Protein AF-A0A7J6VZM0-F1 (afdb_monomer)

Structure (mmCIF, N/CA/C/O backbone):
data_AF-A0A7J6VZM0-F1
#
_entry.id   AF-A0A7J6VZM0-F1
#
loop_
_atom_site.group_PDB
_atom_site.id
_atom_site.type_symbol
_atom_site.label_atom_id
_atom_site.label_alt_id
_atom_site.label_comp_id
_atom_site.label_asym_id
_atom_site.label_entity_id
_atom_site.label_seq_id
_atom_site.pdbx_PDB_ins_code
_atom_site.Cartn_x
_atom_site.Cartn_y
_atom_site.Cartn_z
_atom_site.occupancy
_atom_site.B_iso_or_equiv
_atom_site.auth_seq_id
_atom_site.auth_comp_id
_atom_site.auth_asym_id
_atom_site.auth_atom_id
_atom_site.pdbx_PDB_model_num
ATOM 1 N N . MET A 1 1 ? 2.709 -4.142 9.825 1.00 63.50 1 MET A N 1
ATOM 2 C CA . MET A 1 1 ? 2.038 -4.087 11.163 1.00 63.50 1 MET A CA 1
ATOM 3 C C . MET A 1 1 ? 2.945 -3.686 12.324 1.00 63.50 1 MET A C 1
ATOM 5 O O . MET A 1 1 ? 2.503 -2.899 13.154 1.00 63.50 1 MET A O 1
ATOM 9 N N . ILE A 1 2 ? 4.178 -4.195 12.436 1.00 75.00 2 ILE A N 1
ATOM 10 C CA . ILE A 1 2 ? 5.072 -3.840 13.560 1.00 75.00 2 ILE A CA 1
ATOM 11 C C . ILE A 1 2 ? 5.422 -2.344 13.540 1.00 75.00 2 ILE A C 1
ATOM 13 O O . ILE A 1 2 ? 5.353 -1.689 14.572 1.00 75.00 2 ILE A O 1
ATOM 17 N N . THR A 1 3 ? 5.738 -1.797 12.371 1.00 77.19 3 THR A N 1
ATOM 18 C CA . THR A 1 3 ? 6.048 -0.376 12.136 1.00 77.19 3 THR A CA 1
ATOM 19 C C . THR A 1 3 ? 4.838 0.530 12.396 1.00 77.19 3 THR A C 1
ATOM 21 O O . THR A 1 3 ? 4.935 1.531 13.107 1.00 77.19 3 THR A O 1
ATOM 24 N N . SER A 1 4 ? 3.671 0.136 11.889 1.00 77.75 4 SER A N 1
ATOM 25 C CA . SER A 1 4 ? 2.437 0.929 11.972 1.00 77.75 4 SER A CA 1
ATOM 26 C C . SER A 1 4 ? 1.747 0.869 13.351 1.00 77.75 4 SER A C 1
ATOM 28 O O . SER A 1 4 ? 1.274 1.891 13.846 1.00 77.75 4 SER A O 1
ATOM 30 N N . PHE A 1 5 ? 1.716 -0.299 14.007 1.00 77.44 5 PHE A N 1
ATOM 31 C CA . PHE A 1 5 ? 0.950 -0.547 15.246 1.00 77.44 5 PHE A CA 1
ATOM 32 C C . PHE A 1 5 ? 1.813 -0.931 16.458 1.00 77.44 5 PHE A C 1
ATOM 34 O O . PHE A 1 5 ? 1.300 -1.037 17.574 1.00 77.44 5 PHE A O 1
ATOM 41 N N . GLY A 1 6 ? 3.108 -1.194 16.268 1.00 77.19 6 GLY A N 1
ATOM 42 C CA . GLY A 1 6 ? 4.007 -1.602 17.352 1.00 77.19 6 GLY A CA 1
ATOM 43 C C . GLY A 1 6 ? 3.722 -3.001 17.899 1.00 77.19 6 GLY A C 1
ATOM 44 O O . GLY A 1 6 ? 4.110 -3.301 19.028 1.00 77.19 6 GLY A O 1
ATOM 45 N N . ARG A 1 7 ? 3.016 -3.851 17.140 1.00 76.44 7 ARG A N 1
ATOM 46 C CA . ARG A 1 7 ? 2.589 -5.188 17.573 1.00 76.44 7 ARG A CA 1
ATOM 47 C C . ARG A 1 7 ? 3.121 -6.282 16.655 1.00 76.44 7 ARG A C 1
ATOM 49 O O . ARG A 1 7 ? 3.150 -6.136 15.434 1.00 76.44 7 ARG A O 1
ATOM 56 N N . ARG A 1 8 ? 3.501 -7.404 17.271 1.00 77.38 8 ARG A N 1
ATOM 57 C CA . ARG A 1 8 ? 3.822 -8.663 16.600 1.00 77.38 8 ARG A CA 1
ATOM 58 C C . ARG A 1 8 ? 2.693 -9.663 16.855 1.00 77.38 8 ARG A C 1
ATOM 60 O O . ARG A 1 8 ? 2.595 -10.196 17.951 1.00 77.38 8 ARG A O 1
ATOM 67 N N . ASP A 1 9 ? 1.890 -9.928 15.832 1.00 77.06 9 ASP A N 1
ATOM 68 C CA . ASP A 1 9 ? 0.741 -10.847 15.915 1.00 77.06 9 ASP A CA 1
ATOM 69 C C . ASP A 1 9 ? 1.105 -12.322 15.682 1.00 77.06 9 ASP A C 1
ATOM 71 O O . ASP A 1 9 ? 0.253 -13.199 15.748 1.00 77.06 9 ASP A O 1
ATOM 75 N N . GLY A 1 10 ? 2.375 -12.617 15.392 1.00 80.00 10 GLY A N 1
ATOM 76 C CA . GLY A 1 10 ? 2.842 -13.996 15.244 1.00 80.00 10 GLY A CA 1
ATOM 77 C C . GLY A 1 10 ? 2.414 -14.690 13.947 1.00 80.00 10 GLY A C 1
ATOM 78 O O . GLY A 1 10 ? 2.630 -15.887 13.831 1.00 80.00 10 GLY A O 1
ATOM 79 N N . TYR A 1 11 ? 1.893 -13.969 12.946 1.00 81.62 11 TYR A N 1
ATOM 80 C CA . TYR A 1 11 ? 1.530 -14.549 11.637 1.00 81.62 11 TYR A CA 1
ATOM 81 C C . TYR A 1 11 ? 2.703 -15.188 10.875 1.00 81.62 11 TYR A C 1
ATOM 83 O O . TYR A 1 11 ? 2.480 -15.969 9.961 1.00 81.62 11 TYR A O 1
ATOM 91 N N . LEU A 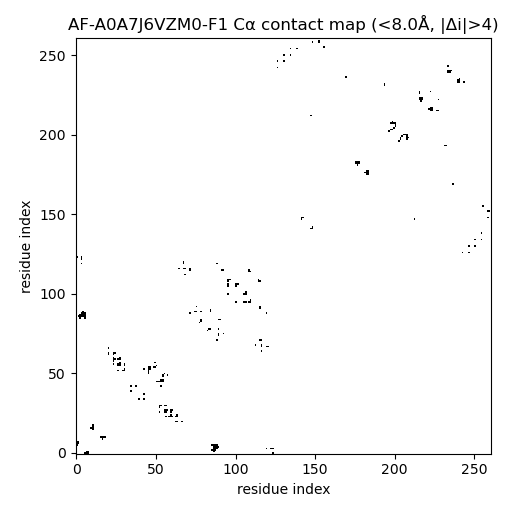1 12 ? 3.942 -14.864 11.253 1.00 80.75 12 LEU A N 1
ATOM 92 C CA . LEU A 1 12 ? 5.167 -15.462 10.713 1.00 80.75 12 LEU A CA 1
ATOM 93 C C . LEU A 1 12 ? 5.693 -16.622 11.581 1.00 80.75 12 LEU A C 1
ATOM 95 O O . LEU A 1 12 ? 6.859 -16.991 11.467 1.00 80.75 12 LEU A O 1
ATOM 99 N N . SER A 1 13 ? 4.886 -17.157 12.504 1.00 82.69 13 SER A N 1
ATOM 100 C CA . SER A 1 13 ? 5.243 -18.373 13.238 1.00 82.69 13 SER A CA 1
ATOM 101 C C . SER A 1 13 ? 5.218 -19.587 12.307 1.00 82.69 13 SER A C 1
ATOM 103 O O . SER A 1 13 ? 4.567 -19.576 11.263 1.00 82.69 13 SER A O 1
ATOM 105 N N . SER A 1 14 ? 5.886 -20.670 12.706 1.00 78.38 14 SER A N 1
ATOM 106 C CA . SER A 1 14 ? 5.899 -21.932 11.951 1.00 78.38 14 SER A CA 1
ATOM 107 C C . SER A 1 14 ? 4.508 -22.537 11.733 1.00 78.38 14 SER A C 1
ATOM 109 O O . SER A 1 14 ? 4.331 -23.348 10.833 1.00 78.38 14 SER A O 1
ATOM 111 N N . GLU A 1 15 ? 3.528 -22.159 12.555 1.00 81.69 15 GLU A N 1
ATOM 112 C CA . GLU A 1 15 ? 2.145 -22.638 12.470 1.00 81.69 15 GLU A CA 1
ATOM 113 C C . GLU A 1 15 ? 1.311 -21.870 11.434 1.00 81.69 15 GLU A C 1
ATOM 115 O O . GLU A 1 15 ? 0.234 -22.338 11.073 1.00 81.69 15 GLU A O 1
ATOM 120 N N . LEU A 1 16 ? 1.802 -20.713 10.956 1.00 81.38 16 LEU A N 1
ATOM 121 C CA . LEU A 1 16 ? 1.141 -19.830 9.984 1.00 81.38 16 LEU A CA 1
ATOM 122 C C . LEU A 1 16 ? -0.366 -19.656 10.270 1.00 81.38 16 LEU A C 1
ATOM 124 O O . LEU A 1 16 ? -1.213 -20.034 9.452 1.00 81.38 16 LEU A O 1
ATOM 128 N N . PRO A 1 17 ? -0.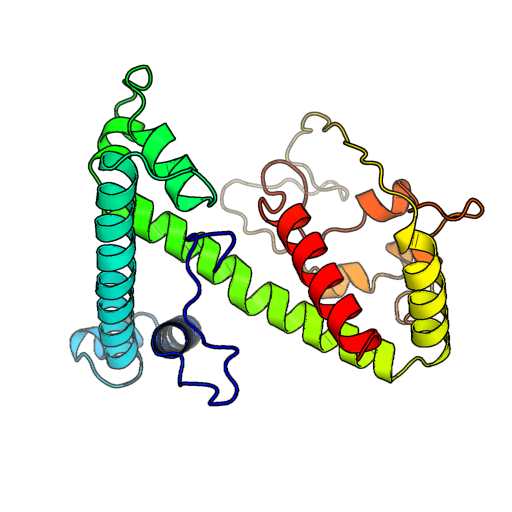728 -19.106 11.447 1.00 83.81 17 PRO A N 1
ATOM 129 C CA . PRO A 1 17 ? -2.117 -19.013 11.869 1.00 83.81 17 PRO A CA 1
ATOM 130 C C . PRO A 1 17 ? -2.943 -18.159 10.903 1.00 83.81 17 PRO A C 1
ATOM 132 O O . PRO A 1 17 ? -2.459 -17.186 10.317 1.00 83.81 17 PRO A O 1
ATOM 135 N N . THR A 1 18 ? -4.225 -18.500 10.760 1.00 79.69 18 THR A N 1
ATOM 136 C CA . THR A 1 18 ? -5.133 -17.772 9.870 1.00 79.69 18 THR A CA 1
ATOM 137 C C . THR A 1 18 ? -5.285 -16.321 10.318 1.00 79.69 18 THR A C 1
ATOM 139 O O . THR A 1 18 ? -5.674 -16.041 11.451 1.00 79.69 18 THR A O 1
ATOM 142 N N . ASN A 1 19 ? -5.021 -15.387 9.406 1.00 86.19 19 ASN A N 1
ATOM 143 C CA . ASN A 1 19 ? -5.173 -13.967 9.678 1.00 86.19 19 ASN A CA 1
ATOM 144 C C . ASN A 1 19 ? -6.627 -13.532 9.456 1.00 86.19 19 ASN A C 1
ATOM 146 O O . ASN A 1 19 ? -7.061 -13.252 8.336 1.00 86.19 19 ASN A O 1
ATOM 150 N N . GLU A 1 20 ? -7.391 -13.490 10.546 1.00 87.62 20 GLU A N 1
ATOM 151 C CA . GLU A 1 20 ? -8.804 -13.122 10.507 1.00 87.62 20 GLU A CA 1
ATOM 152 C C . GLU A 1 20 ? -9.054 -11.677 10.054 1.00 87.62 20 GLU A C 1
ATOM 154 O O . GLU A 1 20 ? -10.096 -11.402 9.455 1.00 87.62 20 GLU A O 1
ATOM 159 N N . LEU A 1 21 ? -8.115 -10.767 10.336 1.00 87.06 21 LEU A N 1
ATOM 160 C CA . LEU A 1 21 ? -8.186 -9.373 9.905 1.00 87.06 21 LEU A CA 1
ATOM 161 C C . LEU A 1 21 ? -8.026 -9.272 8.384 1.00 87.06 21 LEU A C 1
ATOM 163 O O . LEU A 1 21 ? -8.830 -8.611 7.731 1.00 87.06 21 LEU A O 1
ATOM 167 N N . CYS A 1 22 ? -7.038 -9.969 7.814 1.00 86.75 22 CYS A N 1
ATOM 168 C CA . CYS A 1 22 ? -6.843 -10.034 6.365 1.00 86.75 22 CYS A CA 1
ATOM 169 C C . CYS A 1 22 ? -8.062 -10.631 5.665 1.00 86.75 22 CYS A C 1
ATOM 171 O O . CYS A 1 22 ? -8.537 -10.054 4.697 1.00 86.75 22 CYS A O 1
ATOM 173 N N . LYS A 1 23 ? -8.629 -11.719 6.199 1.00 90.19 23 LYS A N 1
ATOM 174 C CA . LYS A 1 23 ? -9.839 -12.317 5.625 1.00 90.19 23 LYS A CA 1
ATOM 175 C C . LYS A 1 23 ? -11.017 -11.336 5.604 1.00 90.19 23 LYS A C 1
ATOM 177 O O . LYS A 1 23 ? -11.682 -11.203 4.586 1.00 90.19 23 LYS A O 1
ATOM 182 N N . ALA A 1 24 ? -11.252 -10.624 6.709 1.00 92.12 24 ALA A N 1
ATOM 183 C CA . ALA A 1 24 ? -12.316 -9.622 6.783 1.00 92.12 24 ALA A CA 1
ATOM 184 C C . ALA A 1 24 ? -12.127 -8.484 5.765 1.00 92.12 24 ALA A C 1
ATOM 186 O O . ALA A 1 24 ? -13.105 -7.955 5.240 1.00 92.12 24 ALA A O 1
ATOM 187 N N . LEU A 1 25 ? -10.878 -8.107 5.492 1.00 90.06 25 LEU A N 1
ATOM 188 C CA . LEU A 1 25 ? -10.539 -7.106 4.485 1.00 90.06 25 LEU A CA 1
ATOM 189 C C . LEU A 1 25 ? -10.738 -7.616 3.064 1.00 90.06 25 LEU A C 1
ATOM 191 O O . LEU A 1 25 ? -11.314 -6.899 2.249 1.00 90.06 25 LEU A O 1
ATOM 195 N N . ASP A 1 26 ? -10.314 -8.845 2.782 1.00 90.56 26 ASP A N 1
ATOM 196 C CA . ASP A 1 26 ? -10.498 -9.463 1.473 1.00 90.56 26 ASP A CA 1
ATOM 197 C C . ASP A 1 26 ? -12.004 -9.582 1.151 1.00 90.56 26 ASP A C 1
ATOM 199 O O . ASP A 1 26 ? -12.423 -9.173 0.068 1.00 90.56 26 ASP A O 1
ATOM 203 N N . ASP A 1 27 ? -12.840 -9.986 2.121 1.00 92.44 27 ASP A N 1
ATOM 204 C CA . ASP A 1 27 ? -14.309 -10.021 1.986 1.00 92.44 27 ASP A CA 1
ATOM 205 C C . ASP A 1 27 ? -14.896 -8.627 1.651 1.00 92.44 27 ASP A C 1
ATOM 207 O O . ASP A 1 27 ? -15.789 -8.481 0.806 1.00 92.44 27 ASP A O 1
ATOM 211 N N . ILE A 1 28 ? -14.385 -7.567 2.295 1.00 91.81 28 ILE A N 1
ATOM 212 C CA . ILE A 1 28 ? -14.793 -6.179 2.026 1.00 91.81 28 ILE A CA 1
ATOM 213 C C . ILE A 1 28 ? -14.376 -5.745 0.623 1.00 91.81 28 ILE A C 1
ATOM 215 O O . ILE A 1 28 ? -15.195 -5.174 -0.103 1.00 91.81 28 ILE A O 1
ATOM 219 N N . HIS A 1 29 ? -13.121 -5.984 0.242 1.00 89.94 29 HIS A N 1
ATOM 220 C CA . HIS A 1 29 ? -12.595 -5.628 -1.072 1.00 89.94 29 HIS A CA 1
ATOM 221 C C . HIS A 1 29 ? -13.368 -6.326 -2.183 1.00 89.94 29 HIS A C 1
ATOM 223 O O . HIS A 1 29 ? -13.782 -5.676 -3.145 1.00 89.94 29 HIS A O 1
ATOM 229 N N . GLU A 1 30 ? -13.641 -7.619 -2.025 1.00 90.50 30 GLU A N 1
ATOM 230 C CA . GLU A 1 30 ? -14.406 -8.385 -2.999 1.00 90.50 30 GLU A CA 1
ATOM 231 C C . GLU A 1 30 ? -15.810 -7.788 -3.173 1.00 90.50 30 GLU A C 1
ATOM 233 O O . GLU A 1 30 ? -16.266 -7.554 -4.294 1.00 90.50 30 GLU A O 1
ATOM 238 N N . ALA A 1 31 ? -16.486 -7.431 -2.079 1.00 91.69 31 ALA A N 1
ATOM 239 C CA . ALA A 1 31 ? -17.776 -6.756 -2.152 1.00 91.69 31 ALA A CA 1
ATOM 240 C C . ALA A 1 31 ? -17.693 -5.374 -2.829 1.00 91.69 31 ALA A C 1
ATOM 242 O O . ALA A 1 31 ? -18.559 -5.034 -3.639 1.00 91.69 31 ALA A O 1
ATOM 243 N N . LEU A 1 32 ? -16.653 -4.579 -2.547 1.00 90.50 32 LEU A N 1
ATOM 244 C CA . LEU A 1 32 ? -16.441 -3.265 -3.167 1.00 90.50 32 LEU A CA 1
ATOM 245 C C . LEU A 1 32 ? -16.224 -3.359 -4.681 1.00 90.50 32 LEU A C 1
ATOM 247 O O . LEU A 1 32 ? -16.831 -2.583 -5.426 1.00 90.50 32 LEU A O 1
ATOM 251 N N . ILE A 1 33 ? -15.429 -4.327 -5.138 1.00 89.69 33 ILE A N 1
ATOM 252 C CA . ILE A 1 33 ? -15.223 -4.608 -6.565 1.00 89.69 33 ILE A CA 1
ATOM 253 C C . ILE A 1 33 ? -16.564 -4.952 -7.221 1.00 89.69 33 ILE A C 1
ATOM 255 O O . ILE A 1 33 ? -16.932 -4.381 -8.248 1.00 89.69 33 ILE A O 1
ATOM 259 N N . PHE A 1 34 ? -17.369 -5.804 -6.583 1.00 89.12 34 PHE A N 1
ATOM 260 C CA . PHE A 1 34 ? -18.690 -6.160 -7.104 1.00 89.12 34 PHE A CA 1
ATOM 261 C C . PHE A 1 34 ? -19.653 -4.969 -7.200 1.00 89.12 34 PHE A C 1
ATOM 263 O O . PHE A 1 34 ? -20.483 -4.940 -8.109 1.00 89.12 34 PHE A O 1
ATOM 270 N N . ARG A 1 35 ? -19.527 -3.944 -6.345 1.00 92.69 35 ARG A N 1
ATOM 271 C CA . ARG A 1 35 ? -20.322 -2.703 -6.467 1.00 92.69 35 ARG A CA 1
ATOM 272 C C . ARG A 1 35 ? -20.016 -1.905 -7.735 1.00 92.69 35 ARG A C 1
ATOM 274 O O . ARG A 1 35 ? -20.862 -1.112 -8.140 1.00 92.69 35 ARG A O 1
ATOM 281 N N . HIS A 1 36 ? -18.834 -2.082 -8.328 1.00 87.50 36 HIS A N 1
ATOM 282 C CA . HIS A 1 36 ? -18.444 -1.407 -9.570 1.00 87.50 36 HIS A CA 1
ATOM 283 C C . HIS A 1 36 ? -19.000 -2.131 -10.802 1.00 87.50 36 HIS A C 1
ATOM 285 O O . HIS A 1 36 ? -19.282 -1.496 -11.813 1.00 87.50 36 HIS A O 1
ATOM 291 N N . ILE A 1 37 ? -19.208 -3.446 -10.696 1.00 89.88 37 ILE A N 1
ATOM 292 C CA . ILE A 1 37 ? -19.773 -4.287 -11.759 1.00 89.88 37 ILE A CA 1
ATOM 293 C C . ILE A 1 37 ? -21.309 -4.250 -11.728 1.00 89.88 37 ILE A C 1
ATOM 295 O O . ILE A 1 37 ? -21.966 -4.248 -12.768 1.00 89.88 37 ILE A O 1
ATOM 299 N N . LEU A 1 38 ? -21.905 -4.224 -10.533 1.00 88.94 38 LEU A N 1
ATOM 300 C CA . LEU A 1 38 ? -23.352 -4.295 -10.354 1.00 88.94 38 LEU A CA 1
ATOM 301 C C . LEU A 1 38 ? -24.015 -2.908 -10.422 1.00 88.94 38 LEU A C 1
ATOM 303 O O . LEU A 1 38 ? -23.541 -1.961 -9.789 1.00 88.94 38 LEU A O 1
ATOM 307 N N . PRO A 1 39 ? -25.182 -2.777 -11.085 1.00 92.56 39 PRO A N 1
ATOM 308 C CA . PRO A 1 39 ? -25.960 -1.543 -11.060 1.00 92.56 39 PRO A CA 1
ATOM 309 C C . PRO A 1 39 ? -26.288 -1.085 -9.634 1.00 92.56 39 PRO A C 1
ATOM 311 O O . PRO A 1 39 ? -26.584 -1.895 -8.752 1.00 92.56 39 PRO A O 1
ATOM 314 N N . ARG A 1 40 ? -26.326 0.239 -9.422 1.00 91.31 40 ARG A N 1
ATOM 315 C CA . ARG A 1 40 ? -26.514 0.848 -8.090 1.00 91.31 40 ARG A CA 1
ATOM 316 C C . ARG A 1 40 ? -27.727 0.340 -7.316 1.00 91.31 40 ARG A C 1
ATOM 318 O O . ARG A 1 40 ? -27.658 0.226 -6.097 1.00 91.31 40 ARG A O 1
ATOM 325 N N . PHE A 1 41 ? -28.839 0.070 -7.991 1.00 92.75 41 PHE A N 1
ATOM 326 C CA . PHE A 1 41 ? -30.047 -0.418 -7.323 1.00 92.75 41 PHE A CA 1
ATOM 327 C C . PHE A 1 41 ? -29.880 -1.858 -6.812 1.00 92.75 41 PHE A C 1
ATOM 329 O O . PHE A 1 41 ? -30.419 -2.201 -5.763 1.00 92.75 41 PHE A O 1
ATOM 336 N N . PHE A 1 42 ? -29.107 -2.684 -7.522 1.00 92.25 42 PHE A N 1
ATOM 337 C CA . PHE A 1 42 ? -29.005 -4.112 -7.256 1.00 92.25 42 PHE A CA 1
ATOM 338 C C . PHE A 1 42 ? -28.139 -4.397 -6.029 1.00 92.25 42 PHE A C 1
ATOM 340 O O . PHE A 1 42 ? -28.587 -5.075 -5.108 1.00 92.25 42 PHE A O 1
ATOM 347 N N . TRP A 1 43 ? -26.943 -3.806 -5.935 1.00 92.12 43 TRP A N 1
ATOM 348 C CA . TRP A 1 43 ? -26.133 -3.975 -4.723 1.00 92.12 43 TRP A CA 1
ATOM 349 C C . TRP A 1 43 ? -26.772 -3.297 -3.502 1.00 92.12 43 TRP A C 1
ATOM 351 O O . TRP A 1 43 ? -26.631 -3.795 -2.388 1.00 92.12 43 TRP A O 1
ATOM 361 N N . LYS A 1 44 ? -27.537 -2.205 -3.676 1.00 92.88 44 LYS A N 1
ATOM 362 C CA . LYS A 1 44 ? -28.307 -1.598 -2.572 1.00 92.88 44 LYS A CA 1
ATOM 363 C C . LYS A 1 44 ? -29.374 -2.547 -2.035 1.00 92.88 44 LYS A C 1
ATOM 365 O O . LYS A 1 44 ? -29.563 -2.601 -0.823 1.00 92.88 44 LYS A O 1
ATOM 370 N N . LEU A 1 45 ? -30.035 -3.301 -2.914 1.00 93.69 45 LEU A N 1
ATOM 371 C CA . LEU A 1 45 ? -30.986 -4.335 -2.517 1.00 93.69 45 LEU A CA 1
ATOM 372 C C . LEU A 1 45 ? -30.289 -5.468 -1.752 1.00 93.69 45 LEU A C 1
ATOM 374 O O . LEU A 1 45 ? -30.748 -5.839 -0.677 1.00 93.69 45 LEU A O 1
ATOM 378 N N . LEU A 1 46 ? -29.155 -5.969 -2.255 1.00 91.94 46 LEU A N 1
ATOM 379 C CA . LEU A 1 46 ? -28.365 -6.997 -1.562 1.00 91.94 46 LEU A CA 1
ATOM 380 C C . LEU A 1 46 ? -27.889 -6.526 -0.181 1.00 91.94 46 LEU A C 1
ATOM 382 O O . LEU A 1 46 ? -27.940 -7.294 0.778 1.00 91.94 46 LEU A O 1
ATOM 386 N N . ARG A 1 47 ? -27.496 -5.252 -0.062 1.00 92.75 47 ARG A N 1
ATOM 387 C CA . ARG A 1 47 ? -27.140 -4.624 1.215 1.00 92.75 47 ARG A CA 1
ATOM 388 C C . ARG A 1 47 ? -28.327 -4.523 2.159 1.00 92.75 47 ARG A C 1
ATOM 390 O O . ARG A 1 47 ? -28.183 -4.829 3.334 1.00 92.75 47 ARG A O 1
ATOM 397 N N . PHE A 1 48 ? -29.485 -4.106 1.654 1.00 94.31 48 PHE A N 1
ATOM 398 C CA . PHE A 1 48 ? -30.707 -4.016 2.450 1.00 94.31 48 PHE A CA 1
ATOM 399 C C . PHE A 1 48 ? -31.132 -5.386 2.995 1.00 94.31 48 PHE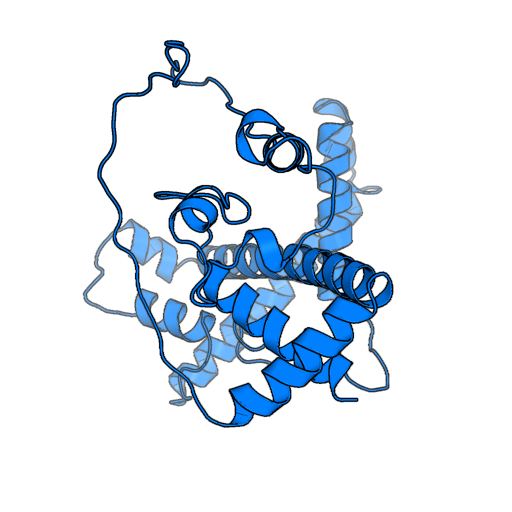 A C 1
ATOM 401 O O . PHE A 1 48 ? -31.484 -5.502 4.163 1.00 94.31 48 PHE A O 1
ATOM 408 N N . LEU A 1 49 ? -31.041 -6.428 2.166 1.00 94.06 49 LEU A N 1
ATOM 409 C CA . LEU A 1 49 ? -31.328 -7.808 2.561 1.00 94.06 49 LEU A CA 1
ATOM 410 C C . LEU A 1 49 ? -30.195 -8.449 3.382 1.00 94.06 49 LEU A C 1
ATOM 412 O O . LEU A 1 49 ? -30.409 -9.495 3.987 1.00 94.06 49 LEU A O 1
ATOM 416 N N . ASN A 1 50 ? -29.011 -7.830 3.421 1.00 94.00 50 ASN A N 1
ATOM 417 C CA . ASN A 1 50 ? -27.815 -8.307 4.116 1.00 94.00 50 ASN A CA 1
ATOM 418 C C . ASN A 1 50 ? -27.397 -9.737 3.709 1.00 94.00 50 ASN A C 1
ATOM 420 O O . ASN A 1 50 ? -27.039 -10.562 4.551 1.00 94.00 50 ASN A O 1
ATOM 424 N N . VAL A 1 51 ? -27.461 -10.039 2.408 1.00 92.69 51 VAL A N 1
ATOM 425 C CA . VAL A 1 51 ? -27.167 -11.370 1.847 1.00 92.69 51 VAL A CA 1
ATOM 426 C C . VAL A 1 51 ? -26.013 -11.338 0.849 1.00 92.69 51 VAL A C 1
ATOM 428 O O . VAL A 1 51 ? -25.738 -10.321 0.207 1.00 92.69 51 VAL A O 1
ATOM 431 N N . GLY A 1 52 ? -25.343 -12.484 0.705 1.00 91.69 52 GLY A N 1
ATOM 432 C CA . GLY A 1 52 ? -24.178 -12.637 -0.164 1.00 91.69 52 GLY A CA 1
ATOM 433 C C . GLY A 1 52 ? -23.047 -11.678 0.216 1.00 91.69 52 GLY A C 1
ATOM 434 O O . GLY A 1 52 ? -22.843 -11.378 1.390 1.00 91.69 52 GLY A O 1
ATOM 435 N N . ARG A 1 53 ? -22.368 -11.139 -0.803 1.00 91.31 53 ARG A N 1
ATOM 436 C CA . ARG A 1 53 ? -21.182 -10.275 -0.665 1.00 91.31 53 ARG A CA 1
ATOM 437 C C . ARG A 1 53 ? -21.427 -9.011 0.162 1.00 91.31 53 ARG A C 1
ATOM 439 O O . ARG A 1 53 ? -20.541 -8.569 0.879 1.00 91.31 53 ARG A O 1
ATOM 446 N N . GLU A 1 54 ? -22.623 -8.423 0.103 1.00 92.69 54 GLU A N 1
ATOM 447 C CA . GLU A 1 54 ? -22.943 -7.262 0.951 1.00 92.69 54 GLU A CA 1
ATOM 448 C C . GLU A 1 54 ? -23.148 -7.659 2.423 1.00 92.69 54 GLU A C 1
ATOM 450 O O . GLU A 1 54 ? -22.849 -6.868 3.317 1.00 92.69 54 GLU A O 1
ATOM 455 N N . GLY A 1 55 ? -23.608 -8.888 2.681 1.00 92.56 55 GLY A N 1
ATOM 456 C CA . GLY A 1 55 ? -23.650 -9.453 4.028 1.00 92.56 55 GLY A CA 1
ATOM 457 C C . GLY A 1 55 ? -22.253 -9.719 4.587 1.00 92.56 55 GLY A C 1
ATOM 458 O O . GLY A 1 55 ? -21.983 -9.413 5.749 1.00 92.56 55 GLY A O 1
ATOM 459 N N . ASP A 1 56 ? -21.348 -10.235 3.756 1.00 93.38 56 ASP A N 1
ATOM 460 C CA . ASP A 1 56 ? -19.953 -10.468 4.142 1.00 93.38 56 ASP A CA 1
ATOM 461 C C . ASP A 1 56 ? -19.197 -9.149 4.346 1.00 93.38 56 ASP A C 1
ATOM 463 O O . ASP A 1 56 ? -18.531 -8.994 5.367 1.00 93.38 56 ASP A O 1
ATOM 467 N N . TYR A 1 57 ? -19.442 -8.133 3.508 1.00 94.06 57 TYR A N 1
ATOM 468 C CA . TYR A 1 57 ? -18.988 -6.757 3.745 1.00 94.06 57 TYR A CA 1
ATOM 469 C C . TYR A 1 57 ? -19.404 -6.246 5.131 1.00 94.06 57 TYR A C 1
ATOM 471 O O . TYR A 1 57 ? -18.580 -5.719 5.876 1.00 94.06 57 TYR A O 1
ATOM 479 N N . ALA A 1 58 ? -20.677 -6.414 5.510 1.00 93.38 58 ALA A N 1
ATOM 480 C CA . ALA A 1 58 ? -21.171 -5.941 6.801 1.00 93.38 58 ALA A CA 1
ATOM 481 C C . ALA A 1 58 ? -20.502 -6.661 7.987 1.00 93.38 58 ALA A C 1
ATOM 483 O O . ALA A 1 58 ? -20.217 -6.029 9.007 1.00 93.38 58 ALA A O 1
ATOM 484 N N . LYS A 1 59 ? -20.231 -7.968 7.868 1.00 94.56 59 LYS A N 1
ATOM 485 C CA . LYS A 1 59 ? -19.474 -8.729 8.878 1.00 94.56 59 LYS A CA 1
ATOM 486 C C . LYS A 1 59 ? -18.015 -8.276 8.936 1.00 94.56 59 LYS A C 1
ATOM 488 O O . LYS A 1 59 ? -17.500 -8.068 10.033 1.00 94.56 59 LYS A O 1
ATOM 493 N N . GLY A 1 60 ? -17.383 -8.087 7.778 1.00 93.56 60 GLY A N 1
ATOM 494 C CA . GLY A 1 60 ? -16.008 -7.617 7.659 1.00 93.56 60 GLY A CA 1
ATOM 495 C C . GLY A 1 60 ? -15.822 -6.258 8.327 1.00 93.56 60 GLY A C 1
ATOM 496 O O . GLY A 1 60 ? -14.955 -6.120 9.188 1.00 93.56 60 GLY A O 1
ATOM 497 N N . CYS A 1 61 ? -16.690 -5.282 8.026 1.00 91.25 61 CYS A N 1
ATOM 498 C CA . CYS A 1 61 ? -16.642 -3.956 8.652 1.00 91.25 61 CYS A CA 1
ATOM 499 C C . CYS A 1 61 ? -16.730 -4.044 10.179 1.00 91.25 61 CYS A C 1
ATOM 501 O O . CYS A 1 61 ? -15.916 -3.439 10.867 1.00 91.25 61 CYS A O 1
ATOM 503 N N . LYS A 1 62 ? -17.656 -4.850 10.718 1.00 92.69 62 LYS A N 1
ATOM 504 C CA . LYS A 1 62 ? -17.771 -5.054 12.172 1.00 92.69 62 LYS A CA 1
ATOM 505 C C . LYS A 1 62 ? -16.498 -5.643 12.777 1.00 92.69 62 LYS A C 1
ATOM 507 O O . LYS A 1 62 ? -16.095 -5.231 13.860 1.00 92.69 62 LYS A O 1
ATOM 512 N N . LYS A 1 63 ? -15.875 -6.604 12.091 1.00 93.25 63 LYS A N 1
ATOM 513 C CA . LYS A 1 63 ? -14.658 -7.265 12.571 1.00 93.25 63 LYS A CA 1
ATOM 514 C C . LYS A 1 63 ? -13.465 -6.308 12.584 1.00 93.25 63 LYS A C 1
ATOM 516 O O . LYS A 1 63 ? -12.719 -6.289 13.557 1.00 93.25 63 LYS A O 1
ATOM 521 N N . ILE A 1 64 ? -13.336 -5.472 11.557 1.00 90.44 64 ILE A N 1
ATOM 522 C CA . ILE A 1 64 ? -12.339 -4.395 11.497 1.00 90.44 64 ILE A CA 1
ATOM 523 C C . ILE A 1 64 ? -12.580 -3.375 12.605 1.00 90.44 64 ILE A C 1
ATOM 525 O O . ILE A 1 64 ? -11.659 -3.078 13.360 1.00 90.44 64 ILE A O 1
ATOM 529 N N . ASP A 1 65 ? -13.811 -2.878 12.741 1.00 89.50 65 ASP A N 1
ATOM 530 C CA . ASP A 1 65 ? -14.170 -1.899 13.769 1.00 89.50 65 ASP A CA 1
ATOM 531 C C . ASP A 1 65 ? -13.812 -2.402 15.168 1.00 89.50 65 ASP A C 1
ATOM 533 O O . ASP A 1 65 ? -13.198 -1.678 15.953 1.00 89.50 65 ASP A O 1
ATOM 537 N N . GLN A 1 66 ? -14.140 -3.662 15.456 1.00 90.62 66 GLN A N 1
ATOM 538 C CA . GLN A 1 66 ? -13.785 -4.302 16.714 1.00 90.62 66 GLN A CA 1
ATOM 539 C C . GLN A 1 66 ? -12.264 -4.371 16.895 1.00 90.62 66 GLN A C 1
ATOM 541 O O . GLN A 1 66 ? -11.742 -3.910 17.908 1.00 90.62 66 GLN A O 1
ATOM 546 N N . HIS A 1 67 ? -11.545 -4.908 15.911 1.00 88.75 67 HIS A N 1
ATOM 547 C CA . HIS A 1 67 ? -10.113 -5.166 16.028 1.00 88.75 67 HIS A CA 1
ATOM 548 C C . HIS A 1 67 ? -9.299 -3.873 16.177 1.00 88.75 67 HIS A C 1
ATOM 550 O O . HIS A 1 67 ? -8.499 -3.728 17.101 1.00 88.75 67 HIS A O 1
ATOM 556 N N . PHE A 1 68 ? -9.556 -2.878 15.325 1.00 87.88 68 PHE A N 1
ATOM 557 C CA . PHE A 1 68 ? -8.901 -1.575 15.416 1.00 87.88 68 PHE A CA 1
ATOM 558 C C . PHE A 1 68 ? -9.331 -0.801 16.667 1.00 87.88 68 PHE A C 1
ATOM 560 O O . PHE A 1 68 ? -8.500 -0.128 17.280 1.00 87.88 68 PHE A O 1
ATOM 567 N N . GLY A 1 69 ? -10.594 -0.918 17.090 1.00 87.19 69 GLY A N 1
ATOM 568 C CA . GLY A 1 69 ? -11.080 -0.320 18.333 1.00 87.19 69 GLY A CA 1
ATOM 569 C C . GLY A 1 69 ? -10.358 -0.867 19.568 1.00 87.19 69 GLY A C 1
ATOM 570 O O . GLY A 1 69 ? -9.921 -0.093 20.427 1.00 87.19 69 GLY A O 1
ATOM 571 N N . GLU A 1 70 ? -10.163 -2.186 19.630 1.00 88.06 70 GLU A N 1
ATOM 572 C CA . GLU A 1 70 ? -9.375 -2.848 20.673 1.00 88.06 70 GLU A CA 1
ATOM 573 C C . GLU A 1 70 ? -7.911 -2.387 20.631 1.00 88.06 70 GLU A C 1
ATOM 575 O O . GLU A 1 70 ? -7.338 -2.051 21.670 1.00 88.06 70 GLU A O 1
ATOM 580 N N . TYR A 1 71 ? -7.320 -2.294 19.436 1.00 86.50 71 TYR A N 1
ATOM 581 C CA . TYR A 1 71 ? -5.918 -1.903 19.250 1.00 86.50 71 TYR A CA 1
ATOM 582 C C . TYR A 1 71 ? -5.663 -0.478 19.729 1.00 86.50 71 TYR A C 1
ATOM 584 O O . TYR A 1 71 ? -4.753 -0.235 20.525 1.00 86.50 71 TYR A O 1
ATOM 592 N N . ILE A 1 72 ? -6.500 0.459 19.291 1.00 86.81 72 ILE A N 1
ATOM 593 C CA . ILE A 1 72 ? -6.424 1.865 19.682 1.00 86.81 72 ILE A CA 1
ATOM 594 C C . ILE A 1 72 ? -6.596 2.008 21.196 1.00 86.81 72 ILE A C 1
ATOM 596 O O . ILE A 1 72 ? -5.830 2.732 21.834 1.00 86.81 72 ILE A O 1
ATOM 600 N N . SER A 1 73 ? -7.573 1.313 21.781 1.00 87.12 73 SER A N 1
ATOM 601 C CA . SER A 1 73 ? -7.851 1.392 23.219 1.00 87.12 73 SER A CA 1
ATOM 602 C C . SER A 1 73 ? -6.676 0.882 24.051 1.00 87.12 73 SER A C 1
ATOM 604 O O . SER A 1 73 ? -6.202 1.586 24.945 1.00 87.12 73 SER A O 1
ATOM 606 N N . GLN A 1 74 ? -6.147 -0.296 23.706 1.00 87.25 74 GLN A N 1
ATOM 607 C CA . GLN A 1 74 ? -4.980 -0.870 24.378 1.00 87.25 74 GLN A CA 1
ATOM 608 C C . GLN A 1 74 ? -3.760 0.042 24.232 1.00 87.25 74 GLN A C 1
ATOM 610 O O . GLN A 1 74 ? -3.032 0.275 25.198 1.00 87.25 74 GLN A O 1
ATOM 615 N N . LYS A 1 75 ? -3.560 0.631 23.049 1.00 87.00 75 LYS A N 1
ATOM 616 C CA . LYS A 1 75 ? -2.424 1.520 22.813 1.00 87.00 75 LYS A CA 1
ATOM 617 C C . LYS A 1 75 ? -2.504 2.812 23.620 1.00 87.00 75 LYS A C 1
ATOM 619 O O . LYS A 1 75 ? -1.512 3.201 24.236 1.00 87.00 75 LYS A O 1
ATOM 624 N N . LYS A 1 76 ? -3.683 3.440 23.683 1.00 85.38 76 LYS A N 1
ATOM 625 C CA . LYS A 1 76 ? -3.934 4.609 24.542 1.00 85.38 76 LYS A CA 1
ATOM 626 C C . LYS A 1 76 ? -3.632 4.297 26.010 1.00 85.38 76 LYS A C 1
ATOM 628 O O . LYS A 1 76 ? -3.058 5.131 26.707 1.00 85.38 76 LYS A O 1
ATOM 633 N N . GLU A 1 77 ? -3.977 3.102 26.486 1.00 87.25 77 GLU A N 1
ATOM 634 C CA . GLU A 1 77 ? -3.661 2.677 27.852 1.00 87.25 77 GLU A CA 1
ATOM 635 C C . GLU A 1 77 ? -2.151 2.494 28.078 1.00 87.25 77 GLU A C 1
ATOM 637 O O . GLU A 1 77 ? -1.618 2.980 29.077 1.00 87.25 77 GLU A O 1
ATOM 642 N N . CYS A 1 78 ? -1.436 1.858 27.144 1.00 85.62 78 CYS A N 1
ATOM 643 C CA . CYS A 1 78 ? 0.021 1.720 27.216 1.00 85.62 78 CYS A CA 1
ATOM 644 C C . CYS A 1 78 ? 0.733 3.080 27.266 1.00 85.62 78 CYS A C 1
ATOM 646 O O . CYS A 1 78 ? 1.656 3.260 28.060 1.00 85.62 78 CYS A O 1
ATOM 648 N N . LEU A 1 79 ? 0.286 4.051 26.464 1.00 84.62 79 LEU A N 1
ATOM 649 C CA . LEU A 1 79 ? 0.864 5.398 26.447 1.00 84.62 79 LEU A CA 1
ATOM 650 C C . LEU A 1 79 ? 0.633 6.140 27.769 1.00 84.62 79 LEU A C 1
ATOM 652 O O . LEU A 1 79 ? 1.554 6.774 28.278 1.00 84.62 79 LEU A O 1
ATOM 656 N N . LYS A 1 80 ? -0.545 5.988 28.393 1.00 84.81 80 LYS A N 1
ATOM 657 C CA . LYS A 1 80 ? -0.806 6.522 29.745 1.00 84.81 80 LYS A CA 1
ATOM 658 C C . LYS A 1 80 ? 0.125 5.934 30.808 1.00 84.81 80 LYS A C 1
ATOM 660 O O . LYS A 1 80 ? 0.426 6.607 31.787 1.00 84.81 80 LYS A O 1
ATOM 665 N N . LYS A 1 81 ? 0.588 4.695 30.618 1.00 86.19 81 LYS A N 1
ATOM 666 C CA . LYS A 1 81 ? 1.546 4.011 31.504 1.00 86.19 81 LYS A CA 1
ATOM 667 C C . LYS A 1 81 ? 3.013 4.363 31.207 1.00 86.19 81 LYS A C 1
ATOM 669 O O . LYS A 1 81 ? 3.899 3.781 31.823 1.00 86.19 81 LYS A O 1
ATOM 674 N N . GLY A 1 82 ? 3.280 5.297 30.289 1.00 79.75 82 GLY A N 1
ATOM 675 C CA . GLY A 1 82 ? 4.634 5.753 29.963 1.00 79.75 82 GLY A CA 1
ATOM 676 C C . GLY A 1 82 ? 5.394 4.851 28.988 1.00 79.75 82 GLY A C 1
ATOM 677 O O . GLY A 1 82 ? 6.622 4.868 28.984 1.00 79.75 82 GLY A O 1
ATOM 678 N N . ALA A 1 83 ? 4.698 4.046 28.177 1.00 79.12 83 ALA A N 1
ATOM 679 C CA . ALA A 1 83 ? 5.348 3.232 27.152 1.00 79.12 83 ALA A CA 1
ATOM 680 C C . ALA A 1 83 ? 6.082 4.092 26.105 1.00 79.12 83 ALA A C 1
ATOM 682 O O . ALA A 1 83 ? 5.610 5.162 25.715 1.00 79.12 83 ALA A O 1
ATOM 683 N N . GLU A 1 84 ? 7.217 3.590 25.612 1.00 73.44 84 GLU A N 1
ATOM 684 C CA . GLU A 1 84 ? 7.985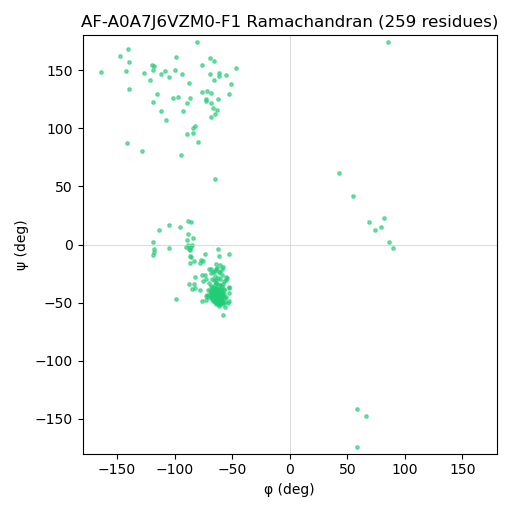 4.246 24.551 1.00 73.44 84 GLU A CA 1
ATOM 685 C C . GLU A 1 84 ? 7.218 4.290 23.222 1.00 73.44 84 GLU A C 1
ATOM 687 O O . GLU A 1 84 ? 6.557 3.330 22.815 1.00 73.44 84 GLU A O 1
ATOM 692 N N . MET A 1 85 ? 7.370 5.410 22.517 1.00 69.94 85 MET A N 1
ATOM 693 C CA . MET A 1 85 ? 6.770 5.663 21.212 1.00 69.94 85 MET A CA 1
ATOM 694 C C . MET A 1 85 ? 7.638 5.052 20.110 1.00 69.94 85 MET A C 1
ATOM 696 O O . MET A 1 85 ? 8.659 5.619 19.735 1.00 69.94 85 MET A O 1
ATOM 700 N N . LYS A 1 86 ? 7.242 3.877 19.617 1.00 76.12 86 LYS A N 1
ATOM 701 C CA . LYS A 1 86 ? 8.014 3.108 18.620 1.00 76.12 86 LYS A CA 1
ATOM 702 C C . LYS A 1 86 ? 7.294 2.907 17.290 1.00 76.12 86 LYS A C 1
ATOM 704 O O . LYS A 1 86 ? 7.883 2.374 16.359 1.00 76.12 86 LYS A O 1
ATOM 709 N N . ASP A 1 87 ? 6.035 3.311 17.214 1.00 84.81 87 ASP A N 1
ATOM 710 C CA . ASP A 1 87 ? 5.139 3.022 16.099 1.00 84.81 87 ASP A CA 1
ATOM 711 C C . ASP A 1 87 ? 4.285 4.228 15.742 1.00 84.81 87 ASP A C 1
ATOM 713 O O . ASP A 1 87 ? 4.032 5.105 16.571 1.00 84.81 87 ASP A O 1
ATOM 717 N N . LEU A 1 88 ? 3.820 4.226 14.497 1.00 84.25 88 LEU A N 1
ATOM 718 C CA . LEU A 1 88 ? 3.109 5.335 13.881 1.00 84.25 88 LEU A CA 1
ATOM 719 C C . LEU A 1 88 ? 1.800 5.695 14.612 1.00 84.25 88 LEU A C 1
ATOM 721 O O . LEU A 1 88 ? 1.508 6.873 14.818 1.00 84.25 88 LEU A O 1
ATOM 725 N N . LEU A 1 89 ? 1.055 4.694 15.092 1.00 85.31 89 LEU A N 1
ATOM 726 C CA . LEU A 1 89 ? -0.151 4.888 15.906 1.00 85.31 89 LEU A CA 1
ATOM 727 C C . LEU A 1 89 ? 0.129 5.707 17.177 1.00 85.31 89 LEU A C 1
ATOM 729 O O . LEU A 1 89 ? -0.643 6.601 17.526 1.00 85.31 89 LEU A O 1
ATOM 733 N N . SER A 1 90 ? 1.240 5.431 17.860 1.00 85.56 90 SER A N 1
ATOM 734 C CA . SER A 1 90 ? 1.651 6.186 19.051 1.00 85.56 90 SER A CA 1
ATOM 735 C C . SER A 1 90 ? 1.918 7.657 18.745 1.00 85.56 90 SER A C 1
ATOM 737 O O . SER A 1 90 ? 1.528 8.527 19.525 1.00 85.56 90 SER A O 1
ATOM 739 N N . ILE A 1 91 ? 2.552 7.920 17.597 1.00 85.06 91 ILE A N 1
ATOM 740 C CA . ILE A 1 91 ? 2.844 9.273 17.108 1.00 85.06 91 ILE A CA 1
ATOM 741 C C . ILE A 1 91 ? 1.542 10.040 16.900 1.00 85.06 91 ILE A C 1
ATOM 743 O O . ILE A 1 91 ? 1.373 11.126 17.451 1.00 85.06 91 ILE A O 1
ATOM 747 N N . PHE A 1 92 ? 0.595 9.441 16.172 1.00 84.62 92 PHE A N 1
ATOM 748 C CA . PHE A 1 92 ? -0.696 10.062 15.886 1.00 84.62 92 PHE A CA 1
ATOM 749 C C . PHE A 1 92 ? -1.520 10.326 17.145 1.00 84.62 92 PHE A C 1
ATOM 751 O O . PHE A 1 92 ? -2.087 11.406 17.279 1.00 84.62 92 PHE A O 1
ATOM 758 N N . ILE A 1 93 ? -1.567 9.381 18.090 1.00 83.19 93 ILE A N 1
ATOM 759 C CA . ILE A 1 93 ? -2.295 9.576 19.353 1.00 83.19 93 ILE A CA 1
ATOM 760 C C . ILE A 1 93 ? -1.740 10.783 20.114 1.00 83.19 93 ILE A C 1
ATOM 762 O O . ILE A 1 93 ? -2.512 11.625 20.562 1.00 83.19 93 ILE A O 1
ATOM 766 N N . LYS A 1 94 ? -0.412 10.891 20.236 1.00 80.69 94 LYS A N 1
ATOM 767 C CA . LYS A 1 94 ? 0.222 11.994 20.962 1.00 80.69 94 LYS A CA 1
ATOM 768 C C . LYS A 1 94 ? 0.034 13.336 20.256 1.00 80.69 94 LYS A C 1
ATOM 770 O O . LYS A 1 94 ? -0.258 14.317 20.928 1.00 80.69 94 LYS A O 1
ATOM 775 N N . TYR A 1 95 ? 0.168 13.359 18.930 1.00 80.00 95 TYR A N 1
ATOM 776 C CA . TYR A 1 95 ? -0.081 14.551 18.119 1.00 80.00 95 TYR A CA 1
ATOM 777 C C . TYR A 1 95 ? -1.517 15.063 18.299 1.00 80.00 95 TYR A C 1
ATOM 779 O O . TYR A 1 95 ? -1.736 16.249 18.515 1.00 80.00 95 TYR A O 1
ATOM 787 N N . LEU A 1 96 ? -2.503 14.159 18.304 1.00 77.06 96 LEU A N 1
ATOM 788 C CA . LEU A 1 96 ? -3.901 14.516 18.561 1.00 77.06 96 LEU A CA 1
ATOM 789 C C . LEU A 1 96 ? -4.154 14.974 20.007 1.00 77.06 96 LEU A C 1
ATOM 791 O O . LEU A 1 96 ? -5.115 15.696 20.255 1.00 77.06 96 LEU A O 1
ATOM 795 N N . ASP A 1 97 ? -3.328 14.556 20.967 1.00 74.88 97 ASP A N 1
ATOM 796 C CA . ASP A 1 97 ? -3.450 14.946 22.374 1.00 74.88 97 ASP A CA 1
ATOM 797 C C . ASP A 1 97 ? -2.737 16.262 22.727 1.00 74.88 97 ASP A C 1
ATOM 799 O O . ASP A 1 97 ? -2.870 16.745 23.858 1.00 74.88 97 ASP A O 1
ATOM 803 N N . GLU A 1 98 ? -2.016 16.861 21.778 1.00 74.06 98 GLU A N 1
ATOM 804 C CA . GLU A 1 98 ? -1.195 18.043 22.003 1.00 74.06 98 GLU A CA 1
ATOM 805 C C . GLU A 1 98 ? -2.056 19.319 22.193 1.00 74.06 98 GLU A C 1
ATOM 807 O O . GLU A 1 98 ? -2.901 19.650 21.358 1.00 74.06 98 GLU A O 1
ATOM 812 N N . PRO A 1 99 ? -1.883 20.060 23.308 1.00 62.00 99 PRO A N 1
ATOM 813 C CA . PRO A 1 99 ? -2.800 21.130 23.722 1.00 62.00 99 PRO A CA 1
ATOM 814 C C . PRO A 1 99 ? -2.705 22.422 22.894 1.00 62.00 99 PRO A C 1
ATOM 816 O O . PRO A 1 99 ? -3.522 23.322 23.080 1.00 62.00 99 PRO A O 1
ATOM 819 N N . SER A 1 100 ? -1.720 22.538 22.001 1.00 60.81 100 SER A N 1
ATOM 820 C CA . SER A 1 100 ? -1.541 23.681 21.095 1.00 60.81 100 SER A CA 1
ATOM 821 C C . SER A 1 100 ? -2.493 23.652 19.889 1.00 60.81 100 SER A C 1
ATOM 823 O O . SER A 1 100 ? -2.692 24.681 19.244 1.00 60.81 100 SER A O 1
ATOM 825 N N . LEU A 1 101 ? -3.120 22.508 19.598 1.00 61.62 101 LEU A N 1
ATOM 826 C CA . LEU A 1 101 ? -3.995 22.305 18.442 1.00 61.62 101 LEU A CA 1
ATOM 827 C C . LEU A 1 101 ? -5.471 22.533 18.820 1.00 61.62 101 LEU A C 1
ATOM 829 O O . LEU A 1 101 ? -6.250 21.600 18.980 1.00 61.62 101 LEU A O 1
ATOM 833 N N . ASN A 1 102 ? -5.867 23.804 18.950 1.00 57.16 102 ASN A N 1
ATOM 834 C CA . ASN A 1 102 ? -7.260 24.224 19.195 1.00 57.16 102 ASN A CA 1
ATOM 835 C C . ASN A 1 102 ? -8.097 24.382 17.906 1.00 57.16 102 ASN A C 1
ATOM 837 O O . ASN A 1 102 ? -9.137 25.046 17.909 1.00 57.16 102 ASN A O 1
ATOM 841 N N . ASP A 1 103 ? -7.665 23.782 16.795 1.00 68.56 103 ASP A N 1
ATOM 842 C CA . ASP A 1 103 ? -8.470 23.740 15.575 1.00 68.56 103 ASP A CA 1
ATOM 843 C C . ASP A 1 103 ? -9.696 22.841 15.796 1.00 68.56 103 ASP A C 1
ATOM 845 O O . ASP A 1 103 ? -9.584 21.699 16.250 1.00 68.56 103 ASP A O 1
ATOM 849 N N . LYS A 1 104 ? -10.881 23.345 15.447 1.00 67.56 104 LYS A N 1
ATOM 850 C CA . LYS A 1 104 ? -12.149 22.615 15.547 1.00 67.56 104 LYS A CA 1
ATOM 851 C C . LYS A 1 104 ? -12.091 21.253 14.841 1.00 67.56 104 LYS A C 1
ATOM 853 O O . LYS A 1 104 ? -12.678 20.300 15.347 1.00 67.56 104 LYS A O 1
ATOM 858 N N . PHE A 1 105 ? -11.387 21.155 13.710 1.00 68.69 105 PHE A N 1
ATOM 859 C CA . PHE A 1 105 ? -11.211 19.899 12.976 1.00 68.69 105 PHE A CA 1
ATOM 860 C C . PHE A 1 105 ? -10.402 18.875 13.779 1.00 68.69 105 PHE A C 1
ATOM 862 O O . PHE A 1 105 ? -10.772 17.707 13.860 1.00 68.69 105 PHE A O 1
ATOM 869 N N . LEU A 1 106 ? -9.322 19.316 14.420 1.00 62.66 106 LEU A N 1
ATOM 870 C CA . LEU A 1 106 ? -8.427 18.447 15.182 1.00 62.66 106 LEU A CA 1
ATOM 871 C C . LEU A 1 106 ? -9.025 18.040 16.528 1.00 62.66 106 LEU A C 1
ATOM 873 O O . LEU A 1 106 ? -8.809 16.916 16.969 1.00 62.66 106 LEU A O 1
ATOM 877 N N . VAL A 1 107 ? -9.846 18.895 17.140 1.00 62.00 107 VAL A N 1
ATOM 878 C CA . VAL A 1 107 ? -10.646 18.538 18.322 1.00 62.00 107 VAL A CA 1
ATOM 879 C C . VAL A 1 107 ? -11.671 17.450 17.981 1.00 62.00 107 VAL A C 1
ATOM 881 O O . VAL A 1 107 ? -11.812 16.490 18.738 1.00 62.00 107 VAL A O 1
ATOM 884 N N . ASP A 1 108 ? -12.341 17.550 16.829 1.00 62.91 108 ASP A N 1
ATOM 885 C CA . ASP A 1 108 ? -13.275 16.519 16.359 1.00 62.91 108 ASP A CA 1
ATOM 886 C C . ASP A 1 108 ? -12.539 15.217 15.999 1.00 62.91 108 ASP A C 1
ATOM 888 O O . ASP A 1 108 ? -12.947 14.135 16.415 1.00 62.91 108 ASP A O 1
ATOM 892 N N . ALA A 1 109 ? -11.378 15.307 15.341 1.00 62.06 109 ALA A N 1
ATOM 893 C CA . ALA A 1 109 ? -10.512 14.162 15.048 1.00 62.06 109 ALA A CA 1
ATOM 894 C C . ALA A 1 109 ? -9.958 13.485 16.318 1.00 62.06 109 ALA A C 1
ATOM 896 O O . ALA A 1 109 ? -9.898 12.257 16.389 1.00 62.06 109 ALA A O 1
ATOM 897 N N . ARG A 1 110 ? -9.600 14.265 17.345 1.00 58.38 110 ARG A N 1
ATOM 898 C CA . ARG A 1 110 ? -9.142 13.786 18.660 1.00 58.38 110 ARG A CA 1
ATOM 899 C C . ARG A 1 110 ? -10.242 13.036 19.409 1.00 58.38 110 ARG A C 1
ATOM 901 O O . ARG A 1 110 ? -9.983 11.998 20.023 1.00 58.38 110 ARG A O 1
ATOM 908 N N . LEU A 1 111 ? -11.462 13.570 19.379 1.00 59.16 111 LEU A N 1
ATOM 909 C CA . LEU A 1 111 ? -12.635 12.971 20.021 1.00 59.16 111 LEU A CA 1
ATOM 910 C C . LEU A 1 111 ? -13.178 11.775 19.225 1.00 59.16 111 LEU A C 1
ATOM 912 O O . LEU A 1 111 ? -13.764 10.852 19.798 1.00 59.16 111 LEU A O 1
ATOM 916 N N . SER A 1 112 ? -12.949 11.754 17.914 1.00 66.31 112 SER A N 1
ATOM 917 C CA . SER A 1 112 ? -13.431 10.715 17.017 1.00 66.31 112 SER A CA 1
ATOM 918 C C . SER A 1 112 ? -12.517 9.493 17.032 1.00 66.31 112 SER A C 1
ATOM 920 O O . SER A 1 112 ? -11.491 9.413 16.359 1.00 66.31 112 SER A O 1
ATOM 922 N N . THR A 1 113 ? -12.950 8.455 17.748 1.00 64.31 113 THR A N 1
ATOM 923 C CA . THR A 1 113 ? -12.332 7.117 17.659 1.00 64.31 113 THR A CA 1
ATOM 924 C C . THR A 1 113 ? -12.385 6.569 16.223 1.00 64.31 113 THR A C 1
ATOM 926 O O . THR A 1 113 ? -11.507 5.808 15.818 1.00 64.31 113 THR A O 1
ATOM 929 N N . ASN A 1 114 ? -13.366 7.017 15.429 1.00 76.56 114 ASN A N 1
ATOM 930 C CA . ASN A 1 114 ? -13.513 6.652 14.022 1.00 76.56 114 ASN A CA 1
ATOM 931 C C . ASN A 1 114 ? -12.378 7.218 13.160 1.00 76.56 114 ASN A C 1
ATOM 933 O O . ASN A 1 114 ? -11.917 6.523 12.267 1.00 76.56 114 ASN A O 1
ATOM 937 N N . PHE A 1 115 ? -11.880 8.427 13.450 1.00 82.00 115 PHE A N 1
ATOM 938 C CA . PHE A 1 115 ? -10.806 9.036 12.659 1.00 82.00 115 PHE A CA 1
ATOM 939 C C . PHE A 1 115 ? -9.513 8.225 12.743 1.00 82.00 115 PHE A C 1
ATOM 941 O O . PHE A 1 115 ? -8.945 7.846 11.724 1.00 82.00 115 PHE A O 1
ATOM 948 N N . LEU A 1 116 ? -9.069 7.911 13.963 1.00 82.75 116 LEU A N 1
ATOM 949 C CA . LEU A 1 116 ? -7.850 7.131 14.158 1.00 82.75 116 LEU A CA 1
ATOM 950 C C . LEU A 1 116 ? -8.008 5.717 13.589 1.00 82.75 116 LEU A C 1
ATOM 952 O O . LEU A 1 116 ? -7.083 5.205 12.970 1.00 82.75 116 LEU A O 1
ATOM 956 N N . ARG A 1 117 ? -9.191 5.107 13.736 1.00 86.19 117 ARG A N 1
ATOM 957 C CA . ARG A 1 117 ? -9.509 3.830 13.088 1.00 86.19 117 ARG A CA 1
ATOM 958 C C . ARG A 1 117 ? -9.358 3.931 11.570 1.00 86.19 117 ARG A C 1
ATOM 960 O O . ARG A 1 117 ? -8.662 3.104 10.995 1.00 86.19 117 ARG A O 1
ATOM 967 N N . ASP A 1 118 ? -9.977 4.924 10.939 1.00 86.50 118 ASP A N 1
ATOM 968 C CA . ASP A 1 118 ? -9.986 5.082 9.481 1.00 86.50 118 ASP A CA 1
ATOM 969 C C . ASP A 1 118 ? -8.588 5.396 8.939 1.00 86.50 118 ASP A C 1
ATOM 971 O O . ASP A 1 118 ? -8.185 4.847 7.916 1.00 86.50 118 ASP A O 1
ATOM 975 N N . LEU A 1 119 ? -7.810 6.204 9.665 1.00 86.00 119 LEU A N 1
ATOM 976 C CA . LEU A 1 119 ? -6.409 6.480 9.359 1.00 86.00 119 LEU A CA 1
ATOM 977 C C . LEU A 1 119 ? -5.565 5.202 9.416 1.00 86.00 119 LEU A C 1
ATOM 979 O O . LEU A 1 119 ? -4.849 4.881 8.468 1.00 86.00 119 LEU A O 1
ATOM 983 N N . MET A 1 120 ? -5.666 4.450 10.514 1.00 86.12 120 MET A N 1
ATOM 984 C CA . MET A 1 120 ? -4.912 3.209 10.678 1.00 86.12 120 MET A CA 1
ATOM 985 C C . MET A 1 120 ? -5.334 2.142 9.666 1.00 86.12 120 MET A C 1
ATOM 987 O O . MET A 1 120 ? -4.481 1.418 9.155 1.00 86.12 120 MET A O 1
ATOM 991 N N . LEU A 1 121 ? -6.628 2.055 9.354 1.00 86.94 121 LEU A N 1
ATOM 992 C CA . LEU A 1 121 ? -7.158 1.181 8.315 1.00 86.94 121 LEU A CA 1
ATOM 993 C C . LEU A 1 121 ? -6.605 1.572 6.941 1.00 86.94 121 LEU A C 1
ATOM 995 O O . LEU A 1 121 ? -6.146 0.701 6.210 1.00 86.94 121 LEU A O 1
ATOM 999 N N . GLY A 1 122 ? -6.587 2.866 6.611 1.00 86.50 122 GLY A N 1
ATOM 1000 C CA . GLY A 1 122 ? -6.028 3.372 5.357 1.00 86.50 122 GLY A CA 1
ATOM 1001 C C . GLY A 1 122 ? -4.547 3.031 5.187 1.00 86.50 122 GLY A C 1
ATOM 1002 O O . GLY A 1 122 ? -4.139 2.575 4.122 1.00 86.50 122 GLY A O 1
ATOM 1003 N N . MET A 1 123 ? -3.750 3.173 6.249 1.00 83.56 123 MET A N 1
ATOM 1004 C CA . MET A 1 123 ? -2.333 2.789 6.226 1.00 83.56 123 MET A CA 1
ATOM 1005 C C . MET A 1 123 ? -2.144 1.275 6.110 1.00 83.56 123 MET A C 1
ATOM 1007 O O . MET A 1 123 ? -1.316 0.827 5.324 1.00 83.56 123 MET A O 1
ATOM 1011 N N . PHE A 1 124 ? -2.935 0.483 6.839 1.00 85.88 124 PHE A N 1
ATOM 1012 C CA . PHE A 1 124 ? -2.884 -0.978 6.749 1.00 85.88 124 PHE A CA 1
ATOM 1013 C C . PHE A 1 124 ? -3.224 -1.479 5.338 1.00 85.88 124 PHE A C 1
ATOM 1015 O O . PHE A 1 124 ? -2.536 -2.349 4.806 1.00 85.88 124 PHE A O 1
ATOM 1022 N N . LEU A 1 125 ? -4.271 -0.913 4.730 1.00 82.69 125 LEU A N 1
ATOM 1023 C CA . LEU A 1 125 ? -4.691 -1.216 3.363 1.00 82.69 125 LEU A CA 1
ATOM 1024 C C . LEU A 1 125 ? -3.596 -0.893 2.344 1.00 82.69 125 LEU A C 1
ATOM 1026 O O . LEU A 1 125 ? -3.325 -1.702 1.462 1.00 82.69 125 LEU A O 1
ATOM 1030 N N . ALA A 1 126 ? -2.947 0.265 2.488 1.00 83.50 126 ALA A N 1
ATOM 1031 C CA . ALA A 1 126 ? -1.851 0.665 1.614 1.00 83.50 126 ALA A CA 1
ATOM 1032 C C . ALA A 1 126 ? -0.613 -0.242 1.761 1.00 83.50 126 ALA A C 1
ATOM 1034 O O . ALA A 1 126 ? 0.026 -0.564 0.764 1.00 83.50 126 ALA A O 1
ATOM 1035 N N . GLU A 1 127 ? -0.286 -0.672 2.985 1.00 80.25 127 GLU A N 1
ATOM 1036 C CA . GLU A 1 127 ? 0.892 -1.498 3.289 1.00 80.25 127 GLU A CA 1
ATOM 1037 C C . GLU A 1 127 ? 0.729 -2.950 2.794 1.00 80.25 127 GLU A C 1
ATOM 1039 O O . GLU A 1 127 ? 1.626 -3.475 2.133 1.00 80.25 127 GLU A O 1
ATOM 1044 N N . LYS A 1 128 ? -0.411 -3.608 3.076 1.00 80.75 128 LYS A N 1
ATOM 1045 C CA . LYS A 1 128 ? -0.578 -5.064 2.867 1.00 80.75 128 LYS A CA 1
ATOM 1046 C C . LYS A 1 128 ? -0.343 -5.489 1.419 1.00 80.75 128 LYS A C 1
ATOM 1048 O O . LYS A 1 128 ? 0.509 -6.335 1.147 1.00 80.75 128 LYS A O 1
ATOM 1053 N N . ASP A 1 129 ? -1.145 -4.951 0.507 1.00 81.88 129 ASP A N 1
ATOM 1054 C CA . ASP A 1 129 ? -1.253 -5.510 -0.841 1.00 81.88 129 ASP A CA 1
ATOM 1055 C C . ASP A 1 129 ? -0.130 -5.001 -1.757 1.00 81.88 129 ASP A C 1
ATOM 1057 O O . ASP A 1 129 ? 0.389 -5.756 -2.584 1.00 81.88 129 ASP A O 1
ATOM 1061 N N . ALA A 1 130 ? 0.312 -3.751 -1.567 1.00 85.00 130 ALA A N 1
ATOM 1062 C CA . ALA A 1 130 ? 1.377 -3.152 -2.368 1.00 85.00 130 ALA A CA 1
ATOM 1063 C C . ALA A 1 130 ? 2.736 -3.829 -2.121 1.00 85.00 130 ALA A C 1
ATOM 1065 O O . ALA A 1 130 ? 3.425 -4.196 -3.076 1.00 85.00 130 ALA A O 1
ATOM 1066 N N . ILE A 1 131 ? 3.104 -4.048 -0.852 1.00 86.19 131 ILE A N 1
ATOM 1067 C CA . ILE A 1 131 ? 4.397 -4.650 -0.498 1.00 86.19 131 ILE A CA 1
ATOM 1068 C C . ILE A 1 131 ? 4.434 -6.127 -0.890 1.00 86.19 131 ILE A C 1
ATOM 1070 O O . ILE A 1 131 ? 5.414 -6.575 -1.486 1.00 86.19 131 ILE A O 1
ATOM 1074 N N . ALA A 1 132 ? 3.359 -6.874 -0.618 1.00 86.94 132 ALA A N 1
ATOM 1075 C CA . ALA A 1 132 ? 3.270 -8.289 -0.969 1.00 86.94 132 ALA A CA 1
ATOM 1076 C C . ALA A 1 132 ? 3.383 -8.518 -2.486 1.00 86.94 132 ALA A C 1
ATOM 1078 O O . ALA A 1 132 ? 4.143 -9.383 -2.927 1.00 86.94 132 ALA A O 1
ATOM 1079 N N . SER A 1 133 ? 2.672 -7.716 -3.286 1.00 88.50 133 SER A N 1
ATOM 1080 C CA . SER A 1 133 ? 2.766 -7.766 -4.748 1.00 88.50 133 SER A CA 1
ATOM 1081 C C . SER A 1 133 ? 4.184 -7.430 -5.221 1.00 88.50 133 SER A C 1
ATOM 1083 O O . SER A 1 133 ? 4.799 -8.228 -5.931 1.00 88.50 133 SER A O 1
ATOM 1085 N N . GLY A 1 134 ? 4.751 -6.309 -4.756 1.00 87.38 134 GLY A N 1
ATOM 1086 C CA . GLY A 1 134 ? 6.098 -5.877 -5.138 1.00 87.38 134 GLY A CA 1
ATOM 1087 C C . GLY A 1 134 ? 7.177 -6.915 -4.821 1.00 87.38 134 GLY A C 1
ATOM 1088 O O . GLY A 1 134 ? 7.992 -7.233 -5.684 1.00 87.38 134 GLY A O 1
ATOM 1089 N N . LEU A 1 135 ? 7.137 -7.516 -3.627 1.00 89.69 135 LEU A N 1
ATOM 1090 C CA . LEU A 1 135 ? 8.047 -8.598 -3.240 1.00 89.69 135 LEU A CA 1
ATOM 1091 C C . LEU A 1 135 ? 7.885 -9.842 -4.113 1.00 89.69 135 LEU A C 1
ATOM 1093 O O . LEU A 1 135 ? 8.882 -10.440 -4.507 1.00 89.69 135 LEU A O 1
ATOM 1097 N N . THR A 1 136 ? 6.648 -10.224 -4.433 1.00 91.69 136 THR A N 1
ATOM 1098 C CA . THR A 1 136 ? 6.378 -11.403 -5.268 1.00 91.69 136 THR A CA 1
ATOM 1099 C C . THR A 1 136 ? 7.005 -11.247 -6.651 1.00 91.69 136 THR A C 1
ATOM 1101 O O . THR A 1 136 ? 7.710 -12.144 -7.113 1.00 91.69 136 THR A O 1
ATOM 1104 N N . PHE A 1 137 ? 6.798 -10.095 -7.297 1.00 90.94 137 PHE A N 1
ATOM 1105 C CA . PHE A 1 137 ? 7.390 -9.819 -8.605 1.00 90.94 137 PHE A CA 1
ATOM 1106 C C . PHE A 1 137 ? 8.912 -9.680 -8.535 1.00 90.94 137 PHE A C 1
ATOM 1108 O O . PHE A 1 137 ? 9.599 -10.221 -9.397 1.00 90.94 137 PHE A O 1
ATOM 1115 N N . LEU A 1 138 ? 9.445 -9.019 -7.504 1.00 89.56 138 LEU A N 1
ATOM 1116 C CA . LEU A 1 138 ? 10.886 -8.856 -7.322 1.00 89.56 138 LEU A CA 1
ATOM 1117 C C . LEU A 1 138 ? 11.595 -10.204 -7.146 1.00 89.56 138 LEU A C 1
ATOM 1119 O O . LEU A 1 138 ? 12.544 -10.494 -7.868 1.00 89.56 138 LEU A O 1
ATOM 1123 N N . LEU A 1 139 ? 11.106 -11.054 -6.241 1.00 90.94 139 LEU A N 1
ATOM 1124 C CA . LEU A 1 139 ? 11.680 -12.383 -6.013 1.00 90.94 139 LEU A CA 1
ATOM 1125 C C . LEU A 1 139 ? 11.560 -13.267 -7.258 1.00 90.94 139 LEU A C 1
ATOM 1127 O O . LEU A 1 139 ? 12.496 -13.989 -7.589 1.00 90.94 139 LEU A O 1
ATOM 1131 N N . TRP A 1 140 ? 10.444 -13.179 -7.985 1.0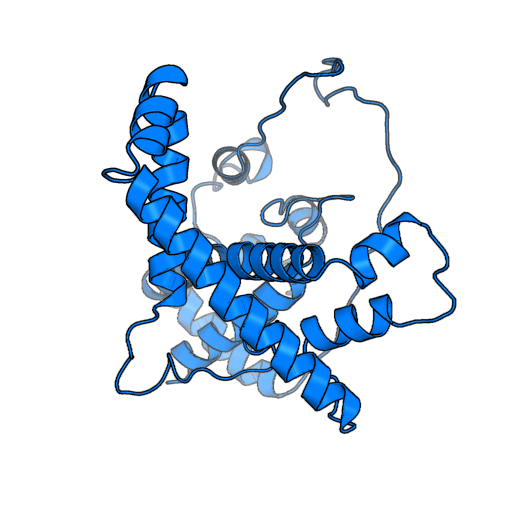0 92.06 140 TRP A N 1
ATOM 1132 C CA . TRP A 1 140 ? 10.278 -13.887 -9.253 1.00 92.06 140 TRP A CA 1
ATOM 1133 C C . TRP A 1 140 ? 11.268 -13.415 -10.331 1.00 92.06 140 TRP A C 1
ATOM 1135 O O . TRP A 1 140 ? 11.806 -14.247 -11.062 1.00 92.06 140 TRP A O 1
ATOM 1145 N N . LEU A 1 141 ? 11.533 -12.106 -10.428 1.00 89.19 141 LEU A N 1
ATOM 1146 C CA . LEU A 1 141 ? 12.508 -11.538 -11.369 1.00 89.19 141 LEU A CA 1
ATOM 1147 C C . LEU A 1 141 ? 13.943 -11.947 -11.024 1.00 89.19 141 LEU A C 1
ATOM 1149 O O . LEU A 1 141 ? 14.688 -12.331 -11.928 1.00 89.19 141 LEU A O 1
ATOM 1153 N N . ILE A 1 142 ? 14.305 -11.919 -9.737 1.00 88.38 142 ILE A N 1
ATOM 1154 C CA . ILE A 1 142 ? 15.615 -12.373 -9.248 1.00 88.38 142 ILE A CA 1
ATOM 1155 C C . ILE A 1 142 ? 15.796 -13.861 -9.559 1.00 88.38 142 ILE A C 1
ATOM 1157 O O . ILE A 1 142 ? 16.756 -14.229 -10.225 1.00 88.38 142 ILE A O 1
ATOM 1161 N N . ALA A 1 143 ? 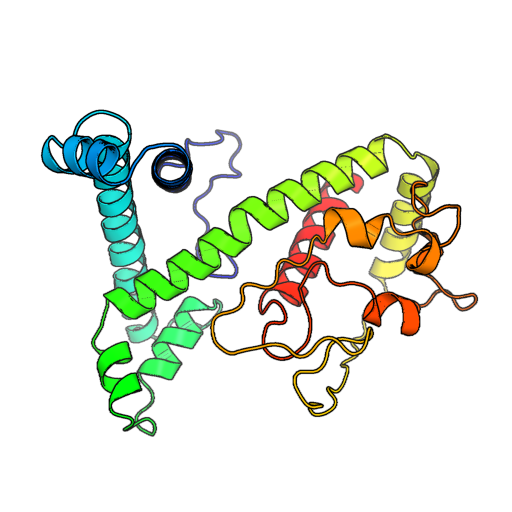14.817 -14.702 -9.207 1.00 87.94 143 ALA A N 1
ATOM 1162 C CA . ALA A 1 143 ? 14.872 -16.143 -9.465 1.00 87.94 143 ALA A CA 1
ATOM 1163 C C . ALA A 1 143 ? 14.970 -16.499 -10.961 1.00 87.94 143 ALA A C 1
ATOM 1165 O O . ALA A 1 143 ? 15.426 -17.583 -11.323 1.00 87.94 143 ALA A O 1
ATOM 1166 N N . LYS A 1 144 ? 14.524 -15.607 -11.853 1.00 89.75 144 LYS A N 1
ATOM 1167 C CA . LYS A 1 144 ? 14.666 -15.769 -13.305 1.00 89.75 144 LYS A CA 1
ATOM 1168 C C . LYS A 1 144 ? 15.993 -15.257 -13.865 1.00 89.75 144 LYS A C 1
ATOM 1170 O O . LYS A 1 144 ? 16.318 -15.604 -15.000 1.00 89.75 144 LYS A O 1
ATOM 1175 N N . THR A 1 145 ? 16.735 -14.448 -13.113 1.00 88.19 145 THR A N 1
ATOM 1176 C CA . THR A 1 145 ? 17.884 -13.685 -13.611 1.00 88.19 145 THR A CA 1
ATOM 1177 C C . THR A 1 145 ? 19.105 -13.919 -12.722 1.00 88.19 145 THR A C 1
ATOM 1179 O O . THR A 1 145 ? 19.447 -13.095 -11.880 1.00 88.19 145 THR A O 1
ATOM 1182 N N . ILE A 1 146 ? 19.782 -15.050 -12.942 1.00 86.06 146 ILE A N 1
ATOM 1183 C CA . ILE A 1 146 ? 20.871 -15.562 -12.085 1.00 86.06 146 ILE A CA 1
ATOM 1184 C C . ILE A 1 146 ? 21.973 -14.517 -11.828 1.00 86.06 146 ILE A C 1
ATOM 1186 O O . ILE A 1 146 ? 22.416 -14.356 -10.698 1.00 86.06 146 ILE A O 1
ATOM 1190 N N . TYR A 1 147 ? 22.383 -13.749 -12.843 1.00 87.81 147 TYR A N 1
ATOM 1191 C CA . TYR A 1 147 ? 23.465 -12.768 -12.677 1.00 87.81 147 TYR A CA 1
ATOM 1192 C C . TYR A 1 147 ? 23.093 -11.618 -11.711 1.00 87.81 147 TYR A C 1
ATOM 1194 O O . TYR A 1 147 ? 23.956 -11.069 -11.025 1.00 87.81 147 TYR A O 1
ATOM 1202 N N . VAL A 1 148 ? 21.805 -11.251 -11.646 1.00 83.69 148 VAL A N 1
ATOM 1203 C CA . VAL A 1 148 ? 21.292 -10.211 -10.737 1.00 83.69 148 VAL A CA 1
ATOM 1204 C C . VAL A 1 148 ? 21.318 -10.719 -9.302 1.00 83.69 148 VAL A C 1
ATOM 1206 O O . VAL A 1 148 ? 21.683 -9.974 -8.399 1.00 83.69 148 VAL A O 1
ATOM 1209 N N . GLU A 1 149 ? 20.976 -11.990 -9.090 1.00 84.06 149 GLU A N 1
ATOM 1210 C CA . GLU A 1 149 ? 21.101 -12.642 -7.786 1.00 84.06 149 GLU A CA 1
ATOM 1211 C C . GLU A 1 149 ? 22.552 -12.610 -7.286 1.00 84.06 149 GLU A C 1
ATOM 1213 O O . GLU A 1 149 ? 22.806 -12.162 -6.167 1.00 84.06 149 GLU A O 1
ATOM 1218 N N . GLU A 1 150 ? 23.507 -13.003 -8.134 1.00 84.88 150 GLU A N 1
ATOM 1219 C CA . GLU A 1 150 ? 24.940 -12.986 -7.810 1.00 84.88 150 GLU A CA 1
ATOM 1220 C C . GLU A 1 150 ? 25.428 -11.573 -7.460 1.00 84.88 150 GLU A C 1
ATOM 1222 O O . GLU A 1 150 ? 26.083 -11.381 -6.434 1.00 84.88 150 GLU A O 1
ATOM 1227 N N . THR A 1 151 ? 25.032 -10.572 -8.251 1.00 84.50 151 THR A N 1
ATOM 1228 C CA . THR A 1 151 ? 25.422 -9.168 -8.042 1.00 84.50 151 THR A CA 1
ATOM 1229 C C . THR A 1 151 ? 24.849 -8.614 -6.734 1.00 84.50 151 THR A C 1
ATOM 1231 O O . THR A 1 151 ? 25.577 -8.020 -5.940 1.00 84.50 151 THR A O 1
ATOM 1234 N N . ILE A 1 152 ? 23.565 -8.869 -6.444 1.00 84.06 152 ILE A N 1
ATOM 1235 C CA . ILE A 1 152 ? 22.937 -8.456 -5.179 1.00 84.06 152 ILE A CA 1
ATOM 1236 C C . ILE A 1 152 ? 23.645 -9.117 -3.989 1.00 84.06 152 ILE A C 1
ATOM 1238 O O . ILE A 1 152 ? 23.899 -8.460 -2.980 1.00 84.06 152 ILE A O 1
ATOM 1242 N N . LEU A 1 153 ? 23.996 -10.402 -4.081 1.00 82.75 153 LEU A N 1
ATOM 1243 C CA . LEU A 1 153 ? 24.717 -11.106 -3.017 1.00 82.75 153 LEU A CA 1
ATOM 1244 C C . LEU A 1 153 ? 26.119 -10.532 -2.776 1.00 82.75 153 LEU A C 1
ATOM 1246 O O . LEU A 1 153 ? 26.566 -10.469 -1.627 1.00 82.75 153 LEU A O 1
ATOM 1250 N N . GLU A 1 154 ? 26.824 -10.127 -3.831 1.00 84.44 154 GLU A N 1
ATOM 1251 C CA . GLU A 1 154 ? 28.115 -9.446 -3.720 1.00 84.44 154 GLU A CA 1
ATOM 1252 C C . GLU A 1 154 ? 27.975 -8.071 -3.059 1.00 84.44 154 GLU A C 1
ATOM 1254 O O . GLU A 1 154 ? 28.685 -7.783 -2.092 1.00 84.44 154 GLU A O 1
ATOM 1259 N N . GLU A 1 155 ? 27.010 -7.255 -3.490 1.00 82.62 155 GLU A N 1
ATOM 1260 C CA . GLU A 1 155 ? 26.739 -5.949 -2.884 1.00 82.62 155 GLU A CA 1
ATOM 1261 C C . GLU A 1 155 ? 26.351 -6.067 -1.412 1.00 82.62 155 GLU A C 1
ATOM 1263 O O . GLU A 1 155 ? 26.864 -5.331 -0.569 1.00 82.62 155 GLU A O 1
ATOM 1268 N N . LEU A 1 156 ? 25.491 -7.023 -1.063 1.00 82.19 156 LEU A N 1
ATOM 1269 C CA . LEU A 1 156 ? 25.065 -7.235 0.315 1.00 82.19 156 LEU A CA 1
ATOM 1270 C C . LEU A 1 156 ? 26.237 -7.607 1.239 1.00 82.19 156 LEU A C 1
ATOM 1272 O O . LEU A 1 156 ? 26.274 -7.159 2.389 1.00 82.19 156 LEU A O 1
ATOM 1276 N N . LYS A 1 157 ? 27.228 -8.363 0.743 1.00 81.00 157 LYS A N 1
ATOM 1277 C CA . LYS A 1 157 ? 28.475 -8.642 1.483 1.00 81.00 157 LYS A CA 1
ATOM 1278 C C . LYS A 1 157 ? 29.292 -7.370 1.727 1.00 81.00 157 LYS A C 1
ATOM 1280 O O . LYS A 1 157 ? 29.931 -7.256 2.771 1.00 81.00 157 LYS A O 1
ATOM 1285 N N . MET A 1 158 ? 29.248 -6.410 0.804 1.00 74.06 158 MET A N 1
ATOM 1286 C CA . MET A 1 158 ? 29.970 -5.135 0.898 1.00 74.06 158 MET A CA 1
ATOM 1287 C C . MET A 1 158 ? 29.232 -4.088 1.754 1.00 74.06 158 MET A C 1
ATOM 1289 O O . MET A 1 158 ? 29.857 -3.355 2.524 1.00 74.06 158 MET A O 1
ATOM 1293 N N . ILE A 1 159 ? 27.897 -4.044 1.680 1.00 68.88 159 ILE A N 1
ATOM 1294 C CA . ILE A 1 159 ? 27.026 -3.112 2.421 1.00 68.88 159 ILE A CA 1
ATOM 1295 C C . ILE A 1 159 ? 27.027 -3.396 3.927 1.00 68.88 159 ILE A C 1
ATOM 1297 O O . ILE A 1 159 ? 26.797 -2.479 4.719 1.00 68.88 159 ILE A O 1
ATOM 1301 N N . ALA A 1 160 ? 27.399 -4.610 4.350 1.00 59.19 160 ALA A N 1
ATOM 1302 C CA . ALA A 1 160 ? 27.665 -4.926 5.755 1.00 59.19 160 ALA A CA 1
ATOM 1303 C C . ALA A 1 160 ? 28.682 -3.968 6.428 1.00 59.19 160 ALA A C 1
ATOM 1305 O O . ALA A 1 160 ? 28.831 -4.011 7.649 1.00 59.19 160 ALA A O 1
ATOM 1306 N N . TYR A 1 161 ? 29.345 -3.078 5.668 1.00 48.94 161 TYR A N 1
ATOM 1307 C CA . TYR A 1 161 ? 30.341 -2.133 6.164 1.00 48.94 161 TYR A CA 1
ATOM 1308 C C . TYR A 1 161 ? 30.058 -0.620 5.990 1.00 48.94 161 TYR A C 1
ATOM 1310 O O . TYR A 1 161 ? 30.898 0.177 6.408 1.00 48.94 161 TYR A O 1
ATOM 1318 N N . LYS A 1 162 ? 28.924 -0.134 5.450 1.00 37.78 162 LYS A N 1
ATOM 1319 C CA . LYS A 1 162 ? 28.658 1.332 5.455 1.00 37.78 162 LYS A CA 1
ATOM 1320 C C . LYS A 1 162 ? 27.204 1.722 5.178 1.00 37.78 162 LYS A C 1
ATOM 1322 O O . LYS A 1 162 ? 26.519 1.074 4.398 1.00 37.78 162 LYS A O 1
ATOM 1327 N N . LYS A 1 163 ? 26.759 2.835 5.777 1.00 32.31 163 LYS A N 1
ATOM 1328 C CA . LYS A 1 163 ? 25.451 3.463 5.530 1.00 32.31 163 LYS A CA 1
ATOM 1329 C C . LYS A 1 163 ? 25.599 4.984 5.490 1.00 32.31 163 LYS A C 1
ATOM 1331 O O . LYS A 1 163 ? 26.216 5.529 6.399 1.00 32.31 163 LYS A O 1
ATOM 1336 N N . ASP A 1 164 ? 24.995 5.637 4.499 1.00 33.00 164 ASP A N 1
ATOM 1337 C CA . ASP A 1 164 ? 24.688 7.072 4.552 1.00 33.00 164 ASP A CA 1
ATOM 1338 C C . ASP A 1 164 ? 23.388 7.401 3.790 1.00 33.00 164 ASP A C 1
ATOM 1340 O O . ASP A 1 164 ? 22.888 6.561 3.036 1.00 33.00 164 ASP A O 1
ATOM 1344 N N . LYS A 1 165 ? 22.802 8.575 4.068 1.00 31.38 165 LYS A N 1
ATOM 1345 C CA . LYS A 1 165 ? 21.450 9.028 3.660 1.00 31.38 165 LYS A CA 1
ATOM 1346 C C . LYS A 1 165 ? 21.509 10.280 2.767 1.00 31.38 165 LYS A C 1
ATOM 1348 O O . LYS A 1 165 ? 22.415 11.087 2.934 1.00 31.38 165 LYS A O 1
ATOM 1353 N N . GLN A 1 166 ? 20.499 10.478 1.914 1.00 29.56 166 GLN A N 1
ATOM 1354 C CA . GLN A 1 166 ? 20.317 11.685 1.094 1.00 29.56 166 GLN A CA 1
ATOM 1355 C C . GLN A 1 166 ? 18.819 12.060 0.993 1.00 29.56 166 GLN A C 1
ATOM 1357 O O . GLN A 1 166 ? 17.971 11.170 1.097 1.00 29.56 166 GLN A O 1
ATOM 1362 N N . GLU A 1 167 ? 18.524 13.359 0.870 1.00 30.78 167 GLU A N 1
ATOM 1363 C CA . GLU A 1 167 ? 17.192 13.998 0.827 1.00 30.78 167 GLU A CA 1
ATOM 1364 C C . GLU A 1 167 ? 17.088 14.886 -0.430 1.00 30.78 167 GLU A C 1
ATOM 1366 O O . GLU A 1 167 ? 18.099 15.471 -0.821 1.00 30.78 167 GLU A O 1
ATOM 1371 N N . ASP A 1 168 ? 15.886 14.997 -1.009 1.00 31.97 168 ASP A N 1
ATOM 1372 C CA . ASP A 1 168 ? 15.576 15.790 -2.213 1.00 31.97 168 ASP A CA 1
ATOM 1373 C C . ASP A 1 168 ? 14.536 16.892 -1.897 1.00 31.97 168 ASP A C 1
ATOM 1375 O O . ASP A 1 168 ? 13.698 16.718 -1.007 1.00 31.97 168 ASP A O 1
ATOM 1379 N N . GLU A 1 169 ? 14.597 18.015 -2.625 1.00 32.75 169 GLU A N 1
ATOM 1380 C CA . GLU A 1 169 ? 13.721 19.198 -2.501 1.00 32.75 169 GLU A CA 1
ATOM 1381 C C . GLU A 1 169 ? 12.689 19.281 -3.650 1.00 32.75 169 GLU A C 1
ATOM 1383 O O . GLU A 1 169 ? 12.999 18.959 -4.797 1.00 32.75 169 GLU A O 1
ATOM 1388 N N . ASP A 1 170 ? 11.473 19.749 -3.336 1.00 34.81 170 ASP A N 1
ATOM 1389 C CA . ASP A 1 170 ? 10.341 19.921 -4.264 1.00 34.81 170 ASP A CA 1
ATOM 1390 C C . ASP A 1 170 ? 10.273 21.352 -4.857 1.00 34.81 170 ASP A C 1
ATOM 1392 O O . ASP A 1 170 ? 10.556 22.330 -4.162 1.00 34.81 170 ASP A O 1
ATOM 1396 N N . GLU A 1 171 ? 9.809 21.487 -6.110 1.00 36.09 171 GLU A N 1
ATOM 1397 C CA . GLU A 1 171 ? 9.550 22.771 -6.796 1.00 36.09 171 GLU A CA 1
ATOM 1398 C C . GLU A 1 171 ? 8.044 23.024 -7.055 1.00 36.09 171 GLU A C 1
ATOM 1400 O O . GLU A 1 171 ? 7.262 22.098 -7.285 1.00 36.09 171 GLU A O 1
ATOM 1405 N N . ASP A 1 172 ? 7.654 24.307 -7.008 1.00 35.94 172 ASP A N 1
ATOM 1406 C CA . ASP A 1 172 ? 6.277 24.828 -6.968 1.00 35.94 172 ASP A CA 1
ATOM 1407 C C . ASP A 1 172 ? 5.503 24.805 -8.308 1.00 35.94 172 ASP A C 1
ATOM 1409 O O . ASP A 1 172 ? 6.058 24.855 -9.406 1.00 35.94 172 ASP A O 1
ATOM 1413 N N . GLY A 1 173 ? 4.170 24.756 -8.181 1.00 41.81 173 GLY A N 1
ATOM 1414 C CA . GLY A 1 173 ? 3.202 24.404 -9.223 1.00 41.81 173 GLY A CA 1
ATOM 1415 C C . GLY A 1 173 ? 2.996 25.385 -10.387 1.00 41.81 173 GLY A C 1
ATOM 1416 O O . GLY A 1 173 ? 3.007 26.607 -10.241 1.00 41.81 173 GLY A O 1
ATOM 1417 N N . VAL A 1 174 ? 2.710 24.792 -11.550 1.00 49.22 174 VAL A N 1
ATOM 1418 C CA . VAL A 1 174 ? 2.295 25.446 -12.801 1.00 49.22 174 VAL A CA 1
ATOM 1419 C C . VAL A 1 174 ? 0.808 25.154 -13.052 1.00 49.22 174 VAL A C 1
ATOM 1421 O O . VAL A 1 174 ? 0.309 24.107 -12.642 1.00 49.22 174 VAL A O 1
ATOM 1424 N N . ASP A 1 175 ? 0.113 26.092 -13.705 1.0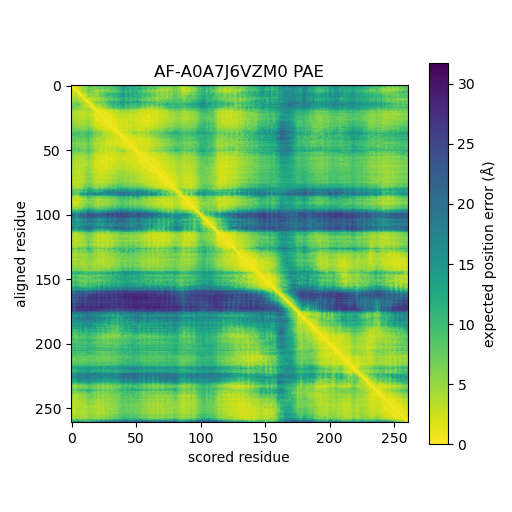0 55.25 175 ASP A N 1
ATOM 1425 C CA . ASP A 1 175 ? -1.314 26.035 -14.061 1.00 55.25 175 ASP A CA 1
ATOM 1426 C C . ASP A 1 175 ? -1.762 24.698 -14.695 1.00 55.25 175 ASP A C 1
ATOM 1428 O O . ASP A 1 175 ? -0.992 24.036 -15.389 1.00 55.25 175 ASP A O 1
ATOM 1432 N N . ASP A 1 176 ? -3.048 24.356 -14.507 1.00 65.44 176 ASP A N 1
ATOM 1433 C CA . ASP A 1 176 ? -3.749 23.122 -14.923 1.00 65.44 176 ASP A CA 1
ATOM 1434 C C . ASP A 1 176 ? -3.862 22.925 -16.464 1.00 65.44 176 ASP A C 1
ATOM 1436 O O . ASP A 1 176 ? -4.951 22.774 -17.040 1.00 65.44 176 ASP A O 1
ATOM 1440 N N . ILE A 1 177 ? -2.727 22.929 -17.162 1.00 71.75 177 ILE A N 1
ATOM 1441 C CA . ILE A 1 177 ? -2.586 22.658 -18.594 1.00 71.75 177 ILE A CA 1
ATOM 1442 C C . ILE A 1 177 ? -1.686 21.433 -18.749 1.00 71.75 177 ILE A C 1
ATOM 1444 O O . ILE A 1 177 ? -0.551 21.409 -18.278 1.00 71.75 177 ILE A O 1
ATOM 1448 N N . LEU A 1 178 ? -2.195 20.395 -19.412 1.00 75.19 178 LEU A N 1
ATOM 1449 C CA . LEU A 1 178 ? -1.412 19.197 -19.700 1.00 75.19 178 LEU A CA 1
ATOM 1450 C C . LEU A 1 178 ? -0.254 19.518 -20.669 1.00 75.19 178 LEU A C 1
ATOM 1452 O O . LEU A 1 178 ? -0.348 20.476 -21.439 1.00 75.19 178 LEU A O 1
ATOM 1456 N N . PRO A 1 179 ? 0.821 18.705 -20.703 1.00 72.38 179 PRO A N 1
ATOM 1457 C CA . PRO A 1 179 ? 1.968 18.939 -21.590 1.00 72.38 179 PRO A CA 1
ATOM 1458 C C . PRO A 1 179 ? 1.630 19.000 -23.091 1.00 72.38 179 PRO A C 1
ATOM 1460 O O . PRO A 1 179 ? 2.404 19.534 -23.879 1.00 72.38 179 PRO A O 1
ATOM 1463 N N . ASP A 1 180 ? 0.477 18.463 -23.495 1.00 78.19 180 ASP A N 1
ATOM 1464 C CA . ASP A 1 180 ? -0.055 18.517 -24.861 1.00 78.19 180 ASP A CA 1
ATOM 1465 C C . ASP A 1 180 ? -0.853 19.808 -25.162 1.00 78.19 180 ASP A C 1
ATOM 1467 O O . ASP A 1 180 ? -1.348 19.987 -26.275 1.00 78.19 180 ASP A O 1
ATOM 1471 N N . GLY A 1 181 ? -0.986 20.707 -24.182 1.00 78.31 181 GLY A N 1
ATOM 1472 C CA . GLY A 1 181 ? -1.773 21.937 -24.258 1.00 78.31 181 GLY A CA 1
ATOM 1473 C C . GLY A 1 181 ? -3.254 21.768 -23.898 1.00 78.31 181 GLY A C 1
ATOM 1474 O O . GLY A 1 181 ? -4.012 22.739 -23.971 1.00 78.31 181 GLY A O 1
ATOM 1475 N N . SER A 1 182 ? -3.696 20.568 -23.509 1.00 82.75 182 SER A N 1
ATOM 1476 C CA . SER A 1 182 ? -5.084 20.315 -23.122 1.00 82.75 182 SER A CA 1
ATOM 1477 C C . SER A 1 182 ? -5.398 20.928 -21.753 1.00 82.75 182 SER A C 1
ATOM 1479 O O . SER A 1 182 ? -4.771 20.602 -20.746 1.00 82.75 182 SER A O 1
ATOM 1481 N N . ALA A 1 183 ? -6.415 21.791 -21.691 1.00 82.12 183 ALA A N 1
ATOM 1482 C CA . ALA A 1 183 ? -6.868 22.391 -20.436 1.00 82.12 183 ALA A CA 1
ATOM 1483 C C . ALA A 1 183 ? -7.679 21.395 -19.589 1.00 82.12 183 ALA A C 1
ATOM 1485 O O . ALA A 1 183 ? -8.644 20.790 -20.074 1.00 82.12 183 ALA A O 1
ATOM 1486 N N . VAL A 1 184 ? -7.343 21.279 -18.304 1.00 81.50 184 VAL A N 1
ATOM 1487 C CA . VAL A 1 184 ? -8.090 20.461 -17.341 1.00 81.50 184 VAL A CA 1
ATOM 1488 C C . VAL A 1 184 ? -9.234 21.288 -16.757 1.00 81.50 184 VAL A C 1
ATOM 1490 O O . VAL A 1 184 ? -9.044 22.388 -16.250 1.00 81.50 184 VAL A O 1
ATOM 1493 N N . LYS A 1 185 ? -10.465 20.769 -16.841 1.00 81.38 185 LYS A N 1
ATOM 1494 C CA . LYS A 1 185 ? -11.655 21.435 -16.287 1.00 81.38 185 LYS A CA 1
ATOM 1495 C C . LYS A 1 185 ? -12.035 20.844 -14.927 1.00 81.38 185 LYS A C 1
ATOM 1497 O O . LYS A 1 185 ? -11.885 19.634 -14.735 1.00 81.38 185 LYS A O 1
ATOM 1502 N N . PRO A 1 186 ? -12.639 21.640 -14.025 1.00 77.69 186 PRO A N 1
ATOM 1503 C CA . PRO A 1 186 ? -13.184 21.124 -12.775 1.00 77.69 186 PRO A CA 1
ATOM 1504 C C . PRO A 1 186 ? -14.145 19.948 -13.003 1.00 77.69 186 PRO A C 1
ATOM 1506 O O . PRO A 1 186 ? -15.067 20.032 -13.815 1.00 77.69 186 PRO A O 1
ATOM 1509 N N . GLY A 1 187 ? -13.926 18.849 -12.278 1.00 75.44 187 GLY A N 1
ATOM 1510 C CA . GLY A 1 187 ? -14.733 17.625 -12.363 1.00 75.44 187 GLY A CA 1
ATOM 1511 C C . GLY A 1 187 ? -14.263 16.597 -13.399 1.00 75.44 187 GLY A C 1
ATOM 1512 O O . GLY A 1 187 ? -14.839 15.510 -13.460 1.00 75.44 187 GLY A O 1
ATOM 1513 N N . MET A 1 188 ? -13.224 16.895 -14.187 1.00 79.00 188 MET A N 1
ATOM 1514 C CA . MET A 1 188 ? -12.611 15.914 -15.084 1.00 79.00 188 MET A CA 1
ATOM 1515 C C . MET A 1 188 ? -11.821 14.869 -14.284 1.00 79.00 188 MET A C 1
ATOM 1517 O O . MET A 1 188 ? -11.040 15.212 -13.400 1.00 79.00 188 MET A O 1
ATOM 1521 N N . GLN A 1 189 ? -12.025 13.587 -14.592 1.00 73.62 189 GLN A N 1
ATOM 1522 C CA . GLN A 1 189 ? -11.240 12.499 -14.008 1.00 73.62 189 GLN A CA 1
ATOM 1523 C C . GLN A 1 189 ? -10.011 12.237 -14.876 1.00 73.62 189 GLN A C 1
ATOM 1525 O O . GLN A 1 189 ? -10.146 11.923 -16.057 1.00 73.62 189 GLN A O 1
ATOM 1530 N N . ILE A 1 190 ? -8.826 12.354 -14.281 1.00 78.44 190 ILE A N 1
ATOM 1531 C CA . ILE A 1 190 ? -7.554 12.023 -14.924 1.00 78.44 190 ILE A CA 1
ATOM 1532 C C . ILE A 1 190 ? -7.123 10.650 -14.417 1.00 78.44 190 ILE A C 1
ATOM 1534 O O . ILE A 1 190 ? -7.041 10.423 -13.211 1.00 78.44 190 ILE A O 1
ATOM 1538 N N . PHE A 1 191 ? -6.855 9.736 -15.346 1.00 78.19 191 PHE A N 1
ATOM 1539 C CA . PHE A 1 191 ? -6.347 8.405 -15.042 1.00 78.19 191 PHE A CA 1
ATOM 1540 C C . PHE A 1 191 ? -4.909 8.293 -15.541 1.00 78.19 191 PHE A C 1
ATOM 1542 O O . PHE A 1 191 ? -4.664 8.334 -16.745 1.00 78.19 191 PHE A O 1
ATOM 1549 N N . LEU A 1 192 ? -3.969 8.132 -14.611 1.00 77.81 192 LEU A N 1
ATOM 1550 C CA . LEU A 1 192 ? -2.573 7.839 -14.920 1.00 77.81 192 LEU A CA 1
ATOM 1551 C C . LEU A 1 192 ? -2.379 6.323 -14.917 1.00 77.81 192 LEU A C 1
ATOM 1553 O O . LEU A 1 192 ? -2.545 5.663 -13.891 1.00 77.81 192 LEU A O 1
ATOM 1557 N N . SER A 1 193 ? -2.055 5.758 -16.079 1.00 81.50 193 SER A N 1
ATOM 1558 C CA . SER A 1 193 ? -1.743 4.335 -16.196 1.00 81.50 193 SER A CA 1
ATOM 1559 C C . SER A 1 193 ? -0.254 4.113 -15.962 1.00 81.50 193 SER A C 1
ATOM 1561 O O . SER A 1 193 ? 0.542 4.204 -16.895 1.00 81.50 193 SER A O 1
ATOM 1563 N N . LEU A 1 194 ? 0.110 3.783 -14.721 1.00 81.06 194 LEU A N 1
ATOM 1564 C CA . LEU A 1 194 ? 1.497 3.472 -14.341 1.00 81.06 194 LEU A CA 1
ATOM 1565 C C . LEU A 1 194 ? 2.058 2.289 -15.137 1.00 81.06 194 LEU A C 1
ATOM 1567 O O . LEU A 1 194 ? 3.224 2.271 -15.508 1.00 81.06 194 LEU A O 1
ATOM 1571 N N . TYR A 1 195 ? 1.204 1.308 -15.438 1.00 84.12 195 TYR A N 1
ATOM 1572 C CA . TYR A 1 195 ? 1.584 0.145 -16.234 1.00 84.12 195 TYR A CA 1
ATOM 1573 C C . TYR A 1 195 ? 1.974 0.525 -17.666 1.00 84.12 195 TYR A C 1
ATOM 1575 O O . TYR A 1 195 ? 2.946 -0.004 -18.195 1.00 84.12 195 TYR A O 1
ATOM 1583 N N . ALA A 1 196 ? 1.212 1.427 -18.293 1.00 84.50 196 ALA A N 1
ATOM 1584 C CA . ALA A 1 196 ? 1.519 1.878 -19.644 1.00 84.50 196 ALA A CA 1
ATOM 1585 C C . ALA A 1 196 ? 2.763 2.769 -19.649 1.00 84.50 196 ALA A C 1
ATOM 1587 O O . ALA A 1 196 ? 3.630 2.563 -20.488 1.00 84.50 196 ALA A O 1
ATOM 1588 N N . GLU A 1 197 ? 2.853 3.713 -18.705 1.00 82.69 197 GLU A N 1
ATOM 1589 C CA . GLU A 1 197 ? 3.993 4.625 -18.548 1.00 82.69 197 GLU A CA 1
ATOM 1590 C C . GLU A 1 197 ? 5.313 3.856 -18.439 1.00 82.69 197 GLU A C 1
ATOM 1592 O O . GLU A 1 197 ? 6.199 4.077 -19.262 1.00 82.69 197 GLU A O 1
ATOM 1597 N N . GLY A 1 198 ? 5.381 2.852 -17.559 1.00 83.06 198 GLY A N 1
ATOM 1598 C CA . GLY A 1 198 ? 6.570 2.016 -17.357 1.00 83.06 198 GLY A CA 1
ATOM 1599 C C . GLY A 1 198 ? 7.020 1.192 -18.573 1.00 83.06 198 GLY A C 1
ATOM 1600 O O . GLY A 1 198 ? 8.031 0.501 -18.499 1.00 83.06 198 GLY A O 1
ATOM 1601 N N . GLN A 1 199 ? 6.275 1.225 -19.683 1.00 85.81 199 GLN A N 1
ATOM 1602 C CA . GLN A 1 199 ? 6.584 0.515 -20.929 1.00 85.81 199 GLN A CA 1
ATOM 1603 C C . GLN A 1 199 ? 6.797 1.457 -22.118 1.00 85.81 199 GLN A C 1
ATOM 1605 O O . GLN A 1 199 ? 7.122 0.994 -23.214 1.00 85.81 199 GLN A O 1
ATOM 1610 N N . MET A 1 200 ? 6.619 2.768 -21.937 1.00 84.19 200 MET A N 1
ATOM 1611 C CA . MET A 1 200 ? 6.689 3.747 -23.020 1.00 84.19 200 MET A CA 1
ATOM 1612 C C . MET A 1 200 ? 8.114 3.850 -23.586 1.00 84.19 200 MET A C 1
ATOM 1614 O O . MET A 1 200 ? 9.009 4.316 -22.876 1.00 84.19 200 MET A O 1
ATOM 1618 N N . PRO A 1 201 ? 8.348 3.514 -24.872 1.00 87.19 201 PRO A N 1
ATOM 1619 C CA . PRO A 1 201 ? 9.695 3.560 -25.442 1.00 87.19 201 PRO A CA 1
ATOM 1620 C C . PRO A 1 201 ? 10.294 4.968 -25.502 1.00 87.19 201 PRO A C 1
ATOM 1622 O O . PRO A 1 201 ? 11.506 5.133 -25.441 1.00 87.19 201 PRO A O 1
ATOM 1625 N N . TRP A 1 202 ? 9.458 6.005 -25.589 1.00 81.50 202 TRP A N 1
ATOM 1626 C CA . TRP A 1 202 ? 9.928 7.395 -25.584 1.00 81.50 202 TRP A CA 1
ATOM 1627 C C . TRP A 1 202 ? 10.364 7.891 -24.197 1.00 81.50 202 TRP A C 1
ATOM 1629 O O . TRP A 1 202 ? 11.016 8.928 -24.119 1.00 81.50 202 TRP A O 1
ATOM 1639 N N . ILE A 1 203 ? 10.018 7.174 -23.121 1.00 81.56 203 ILE A N 1
ATOM 1640 C CA . ILE A 1 203 ? 10.478 7.464 -21.752 1.00 81.56 203 ILE A CA 1
ATOM 1641 C C . ILE A 1 203 ? 11.650 6.546 -21.392 1.00 81.56 203 ILE A C 1
ATOM 1643 O O . ILE A 1 203 ? 12.673 7.010 -20.893 1.00 81.56 203 ILE A O 1
ATOM 1647 N N . TRP A 1 204 ? 11.508 5.250 -21.681 1.00 84.06 204 TRP A N 1
ATOM 1648 C CA . TRP A 1 204 ? 12.398 4.197 -21.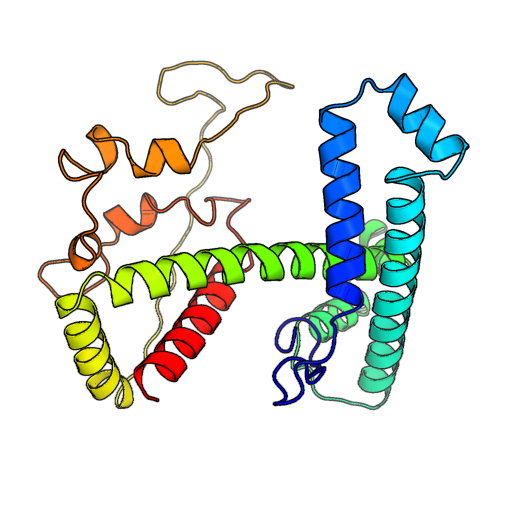188 1.00 84.06 204 TRP A CA 1
ATOM 1649 C C . TRP A 1 204 ? 13.374 3.649 -22.239 1.00 84.06 204 TRP A C 1
ATOM 1651 O O . TRP A 1 204 ? 14.216 2.826 -21.898 1.00 84.06 204 TRP A O 1
ATOM 1661 N N . GLY A 1 205 ? 13.305 4.108 -23.492 1.00 87.38 205 GLY A N 1
ATOM 1662 C CA . GLY A 1 205 ? 14.096 3.590 -24.613 1.00 87.38 205 GLY A CA 1
ATOM 1663 C C . GLY A 1 205 ? 13.461 2.369 -25.289 1.00 87.38 205 GLY A C 1
ATOM 1664 O O . GLY A 1 205 ? 12.455 1.832 -24.832 1.00 87.38 205 GLY A O 1
ATOM 1665 N N . GLU A 1 206 ? 14.046 1.900 -26.397 1.00 90.94 206 GLU A N 1
ATOM 1666 C CA . GLU A 1 206 ? 13.520 0.730 -27.130 1.00 90.94 206 GLU A CA 1
ATOM 1667 C C . GLU A 1 206 ? 13.565 -0.573 -26.316 1.00 90.94 206 GLU A C 1
ATOM 1669 O O . GLU A 1 206 ? 12.809 -1.506 -26.584 1.00 90.94 206 GLU A O 1
ATOM 1674 N N . ASP A 1 207 ? 14.415 -0.630 -25.290 1.00 91.12 207 ASP A N 1
ATOM 1675 C CA . ASP A 1 207 ? 14.516 -1.749 -24.359 1.00 91.12 207 ASP A CA 1
ATOM 1676 C C . ASP A 1 207 ? 13.555 -1.618 -23.157 1.00 91.12 207 ASP A C 1
ATOM 1678 O O . ASP A 1 207 ? 13.756 -2.293 -22.149 1.00 91.12 207 ASP A O 1
ATOM 1682 N N . SER A 1 208 ? 12.492 -0.801 -23.247 1.00 88.81 208 SER A N 1
ATOM 1683 C CA . SER A 1 208 ? 11.507 -0.577 -22.167 1.00 88.81 208 SER A CA 1
ATOM 1684 C C . SER A 1 208 ? 10.847 -1.860 -21.643 1.00 88.81 208 SER A C 1
ATOM 1686 O O . SER A 1 208 ? 10.464 -1.940 -20.480 1.00 88.81 208 SER A O 1
ATOM 1688 N N . MET A 1 209 ? 10.750 -2.888 -22.489 1.00 89.12 209 MET A N 1
ATOM 1689 C CA . MET A 1 209 ? 10.177 -4.196 -22.147 1.00 89.12 209 MET A CA 1
ATOM 1690 C C . MET A 1 209 ? 11.212 -5.198 -21.611 1.00 89.12 209 MET A C 1
ATOM 1692 O O . MET A 1 209 ? 10.858 -6.333 -21.284 1.00 89.12 209 MET A O 1
ATOM 1696 N N . VAL A 1 210 ? 12.489 -4.814 -21.545 1.00 90.31 210 VAL A N 1
ATOM 1697 C CA . VAL A 1 210 ? 13.589 -5.660 -21.073 1.00 90.31 210 VAL A CA 1
ATOM 1698 C C . VAL A 1 210 ? 13.879 -5.346 -19.609 1.00 90.31 210 VAL A C 1
ATOM 1700 O O . VAL A 1 210 ? 14.128 -4.198 -19.234 1.00 90.31 210 VAL A O 1
ATOM 1703 N N . PHE A 1 211 ? 13.884 -6.386 -18.772 1.00 90.00 211 PHE A N 1
ATOM 1704 C CA . PHE A 1 211 ? 14.331 -6.267 -17.389 1.00 90.00 211 PHE A CA 1
ATOM 1705 C C . PHE A 1 211 ? 15.841 -6.005 -17.357 1.00 90.00 211 PHE A C 1
ATOM 1707 O O . PHE A 1 211 ? 16.628 -6.880 -17.707 1.00 90.00 211 PHE A O 1
ATOM 1714 N N . LYS A 1 212 ? 16.214 -4.784 -16.967 1.00 88.75 212 LYS A N 1
ATOM 1715 C CA . LYS A 1 212 ? 17.592 -4.283 -16.947 1.00 88.75 212 LYS A CA 1
ATOM 1716 C C . LYS A 1 212 ? 17.805 -3.419 -15.697 1.00 88.75 212 LYS A C 1
ATOM 1718 O O . LYS A 1 212 ? 17.551 -2.212 -15.754 1.00 88.75 212 LYS A O 1
ATOM 1723 N N . PRO A 1 213 ? 18.175 -4.012 -14.548 1.00 88.31 213 PRO A N 1
ATOM 1724 C CA . PRO A 1 213 ? 18.397 -3.278 -13.298 1.00 88.31 213 PRO A CA 1
ATOM 1725 C C . PRO A 1 213 ? 19.442 -2.167 -13.421 1.00 88.31 213 PRO A C 1
ATOM 1727 O O . PRO A 1 213 ? 19.303 -1.116 -12.801 1.00 88.31 213 PRO A O 1
ATOM 1730 N N . GLU A 1 214 ? 20.435 -2.360 -14.288 1.00 88.94 214 GLU A N 1
ATOM 1731 C CA . GLU A 1 214 ? 21.532 -1.424 -14.544 1.00 88.94 214 GLU A CA 1
ATOM 1732 C C . GLU A 1 214 ? 21.028 -0.105 -15.139 1.00 88.94 214 GLU A C 1
ATOM 1734 O O . GLU A 1 214 ? 21.727 0.896 -15.090 1.00 88.94 214 GLU A O 1
ATOM 1739 N N . ARG A 1 215 ? 19.789 -0.067 -15.657 1.00 88.69 215 ARG A N 1
ATOM 1740 C CA . ARG A 1 215 ? 19.139 1.165 -16.127 1.00 88.69 215 ARG A CA 1
ATOM 1741 C C . ARG A 1 215 ? 19.093 2.247 -15.049 1.00 88.69 215 ARG A C 1
ATOM 1743 O O . ARG A 1 215 ? 19.083 3.422 -15.383 1.00 88.69 215 ARG A O 1
ATOM 1750 N N . TRP A 1 216 ? 19.015 1.853 -13.782 1.00 85.56 216 TRP A N 1
ATOM 1751 C CA . TRP A 1 216 ? 18.878 2.776 -12.658 1.00 85.56 216 TRP A CA 1
ATOM 1752 C C . TRP A 1 216 ? 20.219 3.282 -12.125 1.00 85.56 216 TRP A C 1
ATOM 1754 O O . TRP A 1 216 ? 20.217 4.106 -11.215 1.00 85.56 216 TRP A O 1
ATOM 1764 N N . ILE A 1 217 ? 21.338 2.789 -12.660 1.00 86.56 217 ILE A N 1
ATOM 1765 C CA . ILE A 1 217 ? 22.682 3.003 -12.130 1.00 86.56 217 ILE A CA 1
ATOM 1766 C C . ILE A 1 217 ? 23.487 3.816 -13.151 1.00 86.56 217 ILE A C 1
ATOM 1768 O O . ILE A 1 217 ? 23.495 3.485 -14.335 1.00 86.56 217 ILE A O 1
ATOM 1772 N N . ASP A 1 218 ? 24.124 4.897 -12.705 1.00 84.00 218 ASP A N 1
ATOM 1773 C CA . ASP A 1 218 ? 25.045 5.687 -13.526 1.00 84.00 218 ASP A CA 1
ATOM 1774 C C . ASP A 1 218 ? 26.444 5.047 -13.615 1.00 84.00 218 ASP A C 1
ATOM 1776 O O . ASP A 1 218 ? 26.735 4.032 -12.975 1.00 84.00 218 ASP A O 1
ATOM 1780 N N . ASP A 1 219 ? 27.326 5.631 -14.430 1.00 84.00 219 ASP A N 1
ATOM 1781 C CA . ASP A 1 219 ? 28.689 5.123 -14.642 1.00 84.00 219 ASP A CA 1
ATOM 1782 C C . ASP A 1 219 ? 29.535 5.148 -13.348 1.00 84.00 219 ASP A C 1
ATOM 1784 O O . ASP A 1 219 ? 30.525 4.422 -13.225 1.00 84.00 219 ASP A O 1
ATOM 1788 N N . GLU A 1 220 ? 29.138 5.954 -12.356 1.00 82.06 220 GLU A N 1
ATOM 1789 C CA . GLU A 1 220 ? 29.744 6.037 -11.027 1.00 82.06 220 GLU A CA 1
ATOM 1790 C C . GLU A 1 220 ? 29.156 5.041 -10.009 1.00 82.06 220 GLU A C 1
ATOM 1792 O O . GLU A 1 220 ? 29.604 5.005 -8.855 1.00 82.06 220 GLU A O 1
ATOM 1797 N N . GLY A 1 221 ? 28.178 4.222 -10.406 1.00 79.19 221 GLY A N 1
ATOM 1798 C CA . GLY A 1 221 ? 27.533 3.237 -9.538 1.00 79.19 221 GLY A CA 1
ATOM 1799 C C . GLY A 1 221 ? 26.480 3.826 -8.592 1.00 79.19 221 GLY A C 1
ATOM 1800 O O . GLY A 1 221 ? 26.102 3.177 -7.614 1.00 79.19 221 GLY A O 1
ATOM 1801 N N . LYS A 1 222 ? 26.022 5.059 -8.825 1.00 80.62 222 LYS A N 1
ATOM 1802 C CA . LYS A 1 222 ? 24.963 5.716 -8.049 1.00 80.62 222 LYS A CA 1
ATOM 1803 C C . LYS A 1 222 ? 23.622 5.609 -8.763 1.00 80.62 222 LYS A C 1
ATOM 1805 O O . LYS A 1 222 ? 23.542 5.352 -9.958 1.00 80.62 222 LYS A O 1
ATOM 1810 N N . LEU A 1 223 ? 22.542 5.811 -8.009 1.00 80.12 223 LEU A N 1
ATOM 1811 C CA . LEU A 1 223 ? 21.206 5.873 -8.595 1.00 80.12 223 LEU A CA 1
ATOM 1812 C C . LEU A 1 223 ? 21.074 7.142 -9.445 1.00 80.12 223 LEU A C 1
ATOM 1814 O O . LEU A 1 223 ? 21.232 8.250 -8.931 1.00 80.12 223 LEU A O 1
ATOM 1818 N N . GLY A 1 224 ? 20.758 6.975 -10.728 1.00 74.62 224 GLY A N 1
ATOM 1819 C CA . GLY A 1 224 ? 20.624 8.084 -11.668 1.00 74.62 224 GLY A CA 1
ATOM 1820 C C . GLY A 1 224 ? 19.461 9.011 -11.298 1.00 74.62 224 GLY A C 1
ATOM 1821 O O . GLY A 1 224 ? 18.294 8.634 -11.413 1.00 74.62 224 GLY A O 1
ATOM 1822 N N . HIS A 1 225 ? 19.766 10.247 -10.895 1.00 64.19 225 HIS A N 1
ATOM 1823 C CA . HIS A 1 225 ? 18.780 11.232 -10.422 1.00 64.19 225 HIS A CA 1
ATOM 1824 C C . HIS A 1 225 ? 17.670 11.537 -11.456 1.00 64.19 225 HIS A C 1
ATOM 1826 O O . HIS A 1 225 ? 16.499 11.636 -11.098 1.00 64.19 225 HIS A O 1
ATOM 1832 N N . ASP A 1 226 ? 18.002 11.604 -12.754 1.00 66.81 226 ASP A N 1
ATOM 1833 C CA . ASP A 1 226 ? 17.032 11.846 -13.845 1.00 66.81 226 ASP A CA 1
ATOM 1834 C C . ASP A 1 226 ? 16.078 10.661 -14.111 1.00 66.81 226 ASP A C 1
ATOM 1836 O O . ASP A 1 226 ? 15.008 10.820 -14.695 1.00 66.81 226 ASP A O 1
ATOM 1840 N N . LEU A 1 227 ? 16.449 9.447 -13.700 1.00 65.50 227 LEU A N 1
ATOM 1841 C CA . LEU A 1 227 ? 15.579 8.270 -13.800 1.00 65.50 227 LEU A CA 1
ATOM 1842 C C . LEU A 1 227 ? 14.678 8.141 -12.573 1.00 65.50 227 LEU A C 1
ATOM 1844 O O . LEU A 1 227 ? 13.524 7.735 -12.699 1.00 65.50 227 LEU A O 1
ATOM 1848 N N . MET A 1 228 ? 15.172 8.542 -11.400 1.00 64.25 228 MET A N 1
ATOM 1849 C CA . MET A 1 228 ? 14.383 8.560 -10.168 1.00 64.25 228 MET A CA 1
ATOM 1850 C C . MET A 1 228 ? 13.223 9.561 -10.240 1.00 64.25 228 MET A C 1
ATOM 1852 O O . MET A 1 228 ? 12.137 9.251 -9.760 1.00 64.25 228 MET A O 1
ATOM 1856 N N . SER A 1 229 ? 13.394 10.700 -10.920 1.00 64.31 229 SER A N 1
ATOM 1857 C CA . SER A 1 229 ? 12.302 11.660 -11.162 1.00 64.31 229 SER A CA 1
ATOM 1858 C C . SER A 1 229 ? 11.198 11.112 -12.084 1.00 64.31 229 SER A C 1
ATOM 1860 O O . SER A 1 229 ? 10.051 11.551 -12.006 1.00 64.31 229 SER A O 1
ATOM 1862 N N . LYS A 1 230 ? 11.514 10.113 -12.922 1.00 72.06 230 LYS A N 1
ATOM 1863 C CA . LYS A 1 230 ? 10.558 9.401 -13.794 1.00 72.06 230 LYS A CA 1
ATOM 1864 C C . LYS A 1 230 ? 9.873 8.228 -13.082 1.00 72.06 230 LYS A C 1
ATOM 1866 O O . LYS A 1 230 ? 8.917 7.660 -13.602 1.00 72.06 230 LYS A O 1
ATOM 1871 N N . PHE A 1 231 ? 10.326 7.854 -11.883 1.00 74.19 231 PHE A N 1
ATOM 1872 C CA . PHE A 1 231 ? 9.787 6.723 -11.134 1.00 74.19 231 PHE A CA 1
ATOM 1873 C C . PHE A 1 231 ? 8.478 7.077 -10.415 1.00 74.19 231 PHE A C 1
ATOM 1875 O O . PHE A 1 231 ? 8.450 7.436 -9.239 1.00 74.19 231 PHE A O 1
ATOM 1882 N N . TYR A 1 232 ? 7.354 6.908 -11.111 1.00 80.12 232 TYR A N 1
ATOM 1883 C CA . TYR A 1 232 ? 6.035 7.297 -10.600 1.00 80.12 232 TYR A CA 1
ATOM 1884 C C . TYR A 1 232 ? 5.320 6.206 -9.774 1.00 80.12 232 TYR A C 1
ATOM 1886 O O . TYR A 1 232 ? 4.152 6.354 -9.411 1.00 80.12 232 TYR A O 1
ATOM 1894 N N . ALA A 1 233 ? 5.986 5.096 -9.432 1.00 83.12 233 ALA A N 1
ATOM 1895 C CA . ALA A 1 233 ? 5.355 3.982 -8.706 1.00 83.12 233 ALA A CA 1
ATOM 1896 C C . ALA A 1 233 ? 4.825 4.378 -7.311 1.00 83.12 233 ALA A C 1
ATOM 1898 O O . ALA A 1 233 ? 3.897 3.754 -6.797 1.00 83.12 233 ALA A O 1
ATOM 1899 N N . PHE A 1 234 ? 5.384 5.437 -6.718 1.00 84.25 234 PHE A N 1
ATOM 1900 C CA . PHE A 1 234 ? 4.933 6.021 -5.454 1.00 84.25 234 PHE A CA 1
ATOM 1901 C C . PHE A 1 234 ? 4.171 7.345 -5.642 1.00 84.25 234 PHE A C 1
ATOM 1903 O O . PHE A 1 234 ? 3.948 8.052 -4.661 1.00 84.25 234 PHE A O 1
ATOM 1910 N N . ASN A 1 235 ? 3.704 7.651 -6.859 1.00 81.44 235 ASN A N 1
ATOM 1911 C CA . ASN A 1 235 ? 3.239 8.978 -7.288 1.00 81.44 235 ASN A CA 1
ATOM 1912 C C . ASN A 1 235 ? 4.326 10.061 -7.138 1.00 81.44 235 ASN A C 1
ATOM 1914 O O . ASN A 1 235 ? 5.468 9.757 -6.806 1.00 81.44 235 ASN A O 1
ATOM 1918 N N . ALA A 1 236 ? 3.964 11.320 -7.392 1.00 77.19 236 ALA A N 1
ATOM 1919 C CA . ALA A 1 236 ? 4.829 12.480 -7.185 1.00 77.19 236 ALA A CA 1
ATOM 1920 C C . ALA A 1 236 ? 4.043 13.682 -6.620 1.00 77.19 236 ALA A C 1
ATOM 1922 O O . ALA A 1 236 ? 2.803 13.689 -6.615 1.00 77.19 236 ALA A O 1
ATOM 1923 N N . GLY A 1 237 ? 4.771 14.709 -6.170 1.00 76.69 237 GLY A N 1
ATOM 1924 C CA . GLY A 1 237 ? 4.226 15.966 -5.654 1.00 76.69 237 GLY A CA 1
ATOM 1925 C C . GLY A 1 237 ? 3.444 15.819 -4.335 1.00 76.69 237 GLY A C 1
ATOM 1926 O O . GLY A 1 237 ? 3.719 14.927 -3.532 1.00 76.69 237 GLY A O 1
ATOM 1927 N N . PRO A 1 238 ? 2.395 16.631 -4.092 1.00 76.00 238 PRO A N 1
ATOM 1928 C CA . PRO A 1 238 ? 1.636 16.618 -2.830 1.00 76.00 238 PRO A CA 1
ATOM 1929 C C . PRO A 1 238 ? 0.926 15.292 -2.499 1.00 76.00 238 PRO A C 1
ATOM 1931 O O . PRO A 1 238 ? 0.352 15.127 -1.420 1.00 76.00 238 PRO A O 1
ATOM 1934 N N . ARG A 1 239 ? 0.888 14.355 -3.454 1.00 80.12 239 ARG A N 1
ATOM 1935 C CA . ARG A 1 239 ? 0.287 13.023 -3.316 1.00 80.12 239 ARG A CA 1
ATOM 1936 C C . ARG A 1 239 ? 1.327 11.902 -3.378 1.00 80.12 239 ARG A C 1
ATOM 1938 O O . ARG A 1 239 ? 0.925 10.741 -3.477 1.00 80.12 239 ARG A O 1
ATOM 1945 N N . THR A 1 240 ? 2.620 12.227 -3.279 1.00 83.00 240 THR A N 1
ATOM 1946 C CA . THR A 1 240 ? 3.696 11.248 -3.086 1.00 83.00 240 THR A CA 1
ATOM 1947 C C . THR A 1 240 ? 3.362 10.330 -1.914 1.00 83.00 240 THR A C 1
ATOM 1949 O O . THR A 1 240 ? 2.838 10.748 -0.876 1.00 83.00 240 THR A O 1
ATOM 1952 N N . CYS A 1 241 ? 3.625 9.041 -2.096 1.00 85.88 241 CYS A N 1
ATOM 1953 C CA . CYS A 1 241 ? 3.309 8.021 -1.117 1.00 85.88 241 CYS A CA 1
ATOM 1954 C C . CYS A 1 241 ? 4.090 8.258 0.176 1.00 85.88 241 CYS A C 1
ATOM 1956 O O . CYS A 1 241 ? 5.306 8.076 0.236 1.00 85.88 241 CYS A O 1
ATOM 1958 N N . LEU A 1 242 ? 3.353 8.543 1.248 1.00 85.31 242 LEU A N 1
ATOM 1959 C CA . LEU A 1 242 ? 3.896 8.688 2.597 1.00 85.31 242 LEU A CA 1
ATOM 1960 C C . LEU A 1 242 ? 4.703 7.454 3.053 1.00 85.31 242 LEU A C 1
ATOM 1962 O O . LEU A 1 242 ? 5.625 7.567 3.854 1.00 85.31 242 LEU A O 1
ATOM 1966 N N . GLY A 1 243 ? 4.357 6.266 2.546 1.00 84.31 243 GLY A N 1
ATOM 1967 C CA . GLY A 1 243 ? 4.984 4.992 2.898 1.00 84.31 243 GLY A CA 1
ATOM 1968 C C . GLY A 1 243 ? 6.196 4.596 2.050 1.00 84.31 243 GLY A C 1
ATOM 1969 O O . GLY A 1 243 ? 6.697 3.488 2.241 1.00 84.31 243 GLY A O 1
ATOM 1970 N N . MET A 1 244 ? 6.668 5.437 1.119 1.00 85.19 244 MET A N 1
ATOM 1971 C CA . MET A 1 244 ? 7.736 5.084 0.168 1.00 85.19 244 MET A CA 1
ATOM 1972 C C . MET A 1 244 ? 9.017 4.608 0.868 1.00 85.19 244 MET A C 1
ATOM 1974 O O . MET A 1 244 ? 9.489 3.496 0.626 1.00 85.19 244 MET A O 1
ATOM 1978 N N . ALA A 1 245 ? 9.550 5.404 1.799 1.00 85.44 245 ALA A N 1
ATOM 1979 C CA . ALA A 1 245 ? 10.787 5.071 2.510 1.00 85.44 245 ALA A CA 1
ATOM 1980 C C . ALA A 1 245 ? 10.661 3.796 3.368 1.00 85.44 245 ALA A C 1
ATOM 1982 O O . ALA A 1 245 ? 11.576 2.964 3.408 1.00 85.44 245 ALA A O 1
ATOM 1983 N N . THR A 1 246 ? 9.514 3.620 4.032 1.00 85.06 246 THR A N 1
ATOM 1984 C CA . THR A 1 246 ? 9.211 2.417 4.821 1.00 85.06 246 THR A CA 1
ATOM 1985 C C . THR A 1 246 ? 9.138 1.188 3.923 1.00 85.06 246 THR A C 1
ATOM 1987 O O . THR A 1 246 ? 9.780 0.184 4.218 1.00 85.06 246 THR A O 1
ATOM 1990 N N . THR A 1 247 ? 8.455 1.299 2.781 1.00 87.31 247 THR A N 1
ATOM 1991 C CA . THR A 1 247 ? 8.310 0.217 1.799 1.00 87.31 247 THR A CA 1
ATOM 1992 C C . THR A 1 247 ? 9.666 -0.254 1.285 1.00 87.31 247 THR A C 1
ATOM 1994 O O . THR A 1 247 ? 9.960 -1.446 1.341 1.00 87.31 247 THR A O 1
ATOM 1997 N N . PHE A 1 248 ? 10.539 0.666 0.858 1.00 86.44 248 PHE A N 1
ATOM 1998 C CA . PHE A 1 248 ? 11.888 0.301 0.416 1.00 86.44 248 PHE A CA 1
ATOM 1999 C C . PHE A 1 248 ? 12.701 -0.381 1.514 1.00 86.44 248 PHE A C 1
ATOM 2001 O O . PHE A 1 248 ? 13.443 -1.322 1.237 1.00 86.44 248 PHE A O 1
ATOM 2008 N N . THR A 1 249 ? 12.570 0.074 2.760 1.00 87.50 249 THR A N 1
ATOM 2009 C CA . THR A 1 249 ? 13.270 -0.535 3.896 1.00 87.50 249 THR A CA 1
ATOM 2010 C C . THR A 1 249 ? 12.782 -1.962 4.141 1.00 87.50 249 THR A C 1
ATOM 2012 O O . THR A 1 249 ? 13.599 -2.874 4.247 1.00 87.50 249 THR A O 1
ATOM 2015 N N . GLU A 1 250 ? 11.466 -2.17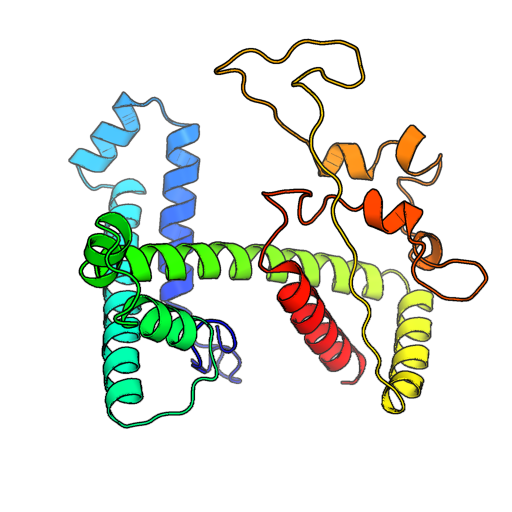3 4.190 1.00 87.44 250 GLU A N 1
ATOM 2016 C CA . GLU A 1 250 ? 10.867 -3.493 4.409 1.00 87.44 250 GLU A CA 1
ATOM 2017 C C . GLU A 1 250 ? 11.202 -4.459 3.267 1.00 87.44 250 GLU A C 1
ATOM 2019 O O . GLU A 1 250 ? 11.649 -5.577 3.526 1.00 87.44 250 GLU A O 1
ATOM 2024 N N . MET A 1 251 ? 11.093 -4.010 2.012 1.00 89.75 251 MET A N 1
ATOM 2025 C CA . MET A 1 251 ? 11.457 -4.820 0.848 1.00 89.75 251 MET A CA 1
ATOM 2026 C C . MET A 1 251 ? 12.928 -5.240 0.880 1.00 89.75 251 MET A C 1
ATOM 2028 O O . MET A 1 251 ? 13.226 -6.422 0.713 1.00 89.75 251 MET A O 1
ATOM 2032 N N . LYS A 1 252 ? 13.848 -4.305 1.160 1.00 88.94 252 LYS A N 1
ATOM 2033 C CA . LYS A 1 252 ? 15.284 -4.605 1.270 1.00 88.94 252 LYS A CA 1
ATOM 2034 C C . LYS A 1 252 ? 15.566 -5.628 2.365 1.00 88.94 252 LYS A C 1
ATOM 2036 O O . LYS A 1 252 ? 16.324 -6.562 2.124 1.00 88.94 252 LYS A O 1
ATOM 2041 N N . VAL A 1 253 ? 14.953 -5.486 3.542 1.00 89.12 253 VAL A N 1
ATOM 2042 C CA . VAL A 1 253 ? 15.131 -6.431 4.658 1.00 89.12 253 VAL A CA 1
ATOM 2043 C C . VAL A 1 253 ? 14.645 -7.830 4.282 1.00 89.12 253 VAL A C 1
ATOM 2045 O O . VAL A 1 253 ? 15.363 -8.796 4.528 1.00 89.12 253 VAL A O 1
ATOM 2048 N N . VAL A 1 254 ? 13.464 -7.947 3.667 1.00 89.50 254 VAL A N 1
ATOM 2049 C CA . VAL A 1 254 ? 12.908 -9.247 3.263 1.00 89.50 254 VAL A CA 1
ATOM 2050 C C . VAL A 1 254 ? 13.774 -9.907 2.195 1.00 89.50 254 VAL A C 1
ATOM 2052 O O . VAL A 1 254 ? 14.153 -11.061 2.364 1.00 89.50 254 VAL A O 1
ATOM 2055 N N . VAL A 1 255 ? 14.132 -9.184 1.132 1.00 89.31 255 VAL A N 1
ATOM 2056 C CA . VAL A 1 255 ? 14.972 -9.723 0.049 1.00 89.31 255 VAL A CA 1
ATOM 2057 C C . VAL A 1 255 ? 16.328 -10.164 0.586 1.00 89.31 255 VAL A C 1
ATOM 2059 O O . VAL A 1 255 ? 16.749 -11.284 0.324 1.00 89.31 255 VAL A O 1
ATOM 2062 N N . THR A 1 256 ? 16.966 -9.331 1.410 1.00 87.56 256 THR A N 1
ATOM 2063 C CA . THR A 1 256 ? 18.234 -9.668 2.072 1.00 87.56 256 THR A CA 1
ATOM 2064 C C . THR A 1 256 ? 18.092 -10.955 2.887 1.00 87.56 256 THR A C 1
ATOM 2066 O O . THR A 1 256 ? 18.884 -11.875 2.726 1.00 87.56 256 THR A O 1
ATOM 2069 N N . ALA A 1 257 ? 17.060 -11.066 3.728 1.00 87.81 257 ALA A N 1
ATOM 2070 C CA . ALA A 1 257 ? 16.845 -12.254 4.550 1.00 87.81 257 ALA A CA 1
ATOM 2071 C C . ALA A 1 257 ? 16.559 -13.522 3.728 1.00 87.81 257 ALA A C 1
ATOM 2073 O O . ALA A 1 257 ? 16.937 -14.609 4.153 1.00 87.81 257 ALA A O 1
ATOM 2074 N N . VAL A 1 258 ? 15.891 -13.404 2.577 1.00 88.25 258 VAL A N 1
ATOM 2075 C CA . VAL A 1 258 ? 15.623 -14.541 1.683 1.00 88.25 258 VAL A CA 1
ATOM 2076 C C . VAL A 1 258 ? 16.892 -14.984 0.959 1.00 88.25 258 VAL A C 1
ATOM 2078 O O . VAL A 1 258 ? 17.146 -16.178 0.903 1.00 88.25 258 VAL A O 1
ATOM 2081 N N . LEU A 1 259 ? 17.692 -14.047 0.447 1.00 85.69 259 LEU A N 1
ATOM 2082 C CA . LEU A 1 259 ? 18.904 -14.359 -0.319 1.00 85.69 259 LEU A CA 1
ATOM 2083 C C . LEU A 1 259 ? 20.068 -14.866 0.550 1.00 85.69 259 LEU A C 1
ATOM 2085 O O . LEU A 1 259 ? 20.933 -15.576 0.053 1.00 85.69 259 LEU A O 1
ATOM 2089 N N . PHE A 1 260 ? 20.116 -14.498 1.834 1.00 80.75 260 PHE A N 1
ATOM 2090 C CA . PHE A 1 260 ? 21.152 -14.972 2.764 1.00 80.75 260 PHE A CA 1
ATOM 2091 C C . PHE A 1 260 ? 20.850 -16.321 3.438 1.00 80.75 260 PHE A C 1
ATOM 2093 O O . PHE A 1 260 ? 21.737 -16.838 4.122 1.00 80.75 260 PHE A O 1
ATOM 2100 N N . ASN A 1 261 ? 19.629 -16.853 3.314 1.00 64.56 261 ASN A N 1
ATOM 2101 C CA . ASN A 1 261 ? 19.263 -18.172 3.853 1.00 64.56 261 ASN A CA 1
ATOM 2102 C C . ASN A 1 261 ? 19.626 -19.293 2.879 1.00 64.56 261 ASN A C 1
ATOM 2104 O O . ASN A 1 261 ? 20.055 -20.358 3.376 1.00 64.56 261 ASN A O 1
#

pLDDT: mean 80.29, std 13.46, range [29.56, 94.56]

Sequence (261 aa):
MITSFGRRDGYLSSELPTNELCKALDDIHEALIFRHILPRFFWKLLRFLNVGREGDYAKGCKKIDQHFGEYISQKKECLKKGAEMKDLLSIFIKYLDEPSLNDKFLVDARLSTNFLRDLMLGMFLAEKDAIASGLTFLLWLIAKTIYVEETILEELKMIAYKKDKQEDEDEDGVDDILPDGSAVKPGMQIFLSLYAEGQMPWIWGEDSMVFKPERWIDDEGKLGHDLMSKFYAFNAGPRTCLGMATTFTEMKVVVTAVLFN

InterPro domains:
  IPR001128 Cytochrome P450 [PF00067] (18-164)
  IPR001128 Cytochrome P450 [PF00067] (177-259)
  IPR017972 Cytochrome P450, conserved site [PS00086] (234-243)
  IPR036396 Cytochrome P450 superfamily [G3DSA:1.10.630.10] (1-173)
  IPR036396 Cytochrome P450 superfamily [G3DSA:1.10.630.10] (174-261)
  IPR036396 Cytochrome P450 superfamily [SSF48264] (3-260)

Solvent-accessible surface area (backbone atoms only — not comparable to full-atom values): 15687 Å² total; per-residue (Å²): 96,47,62,50,66,60,46,85,87,57,60,85,42,97,80,52,58,85,58,65,67,59,52,28,47,51,39,32,51,54,31,54,55,47,53,74,74,41,58,75,70,57,53,50,49,33,43,73,72,47,43,68,50,45,27,43,24,55,51,16,52,53,52,48,53,50,52,44,50,53,50,53,52,54,48,55,52,43,49,75,71,67,53,82,81,77,20,51,51,54,52,53,55,50,62,52,66,42,87,86,59,80,47,70,68,49,49,50,44,54,70,30,69,62,48,56,42,50,53,52,49,52,52,50,60,57,50,56,59,54,50,55,50,53,50,54,55,49,52,52,51,38,76,72,33,64,70,57,46,54,51,51,55,52,48,54,66,56,49,79,72,66,88,89,88,89,88,88,88,89,82,87,89,76,76,70,51,44,98,87,68,52,73,69,57,93,89,66,86,84,84,83,56,66,74,58,58,69,46,33,44,93,79,59,36,90,56,28,87,53,94,56,78,66,77,49,42,42,99,87,72,44,74,36,67,79,57,57,77,66,55,56,90,45,47,64,74,102,64,38,45,89,56,49,70,60,49,55,51,53,51,49,53,52,51,51,57,60,74,75,106

Mean predicted aligned error: 9.68 Å

Radius of gyration: 22.56 Å; Cα contacts (8 Å, |Δi|>4): 154; chains: 1; bounding box: 62×49×59 Å

Secondary structure (DSSP, 8-state):
-HHHHS----TTSTT----HHHHHHHHHHHHHHHHHHS-HHHHHHHHHHT-THHHHHHHHHHHHHHHHHHHHHHHHHHHHTT----SHHHHHHHHHH-TT---HHHHHHHH-HHHHHHHHHHHHHHHHHHHHHHHHHHHHHHHH-HHHHHHHHHHHHHHTT--------------SB-TTSPBPPTTPPP---HHHHTT-HHHH-TTTTS--GGGGB-TTSSB-HHHHTT-GGG--GGG--TTHHHHHHHHHHHHHHHHT-

Foldseek 3Di:
DCAAQVDDPCCVPPVNDDDPLVVLVVLLVVLVVVCVVDDPVVSVVCLVVLDDSNVSNVVSVVVLCVVLLVSLVVLVVCVVVVDDDRHNLNVVLVVLVDPVPPDPVSVCCNVDPPNSSVVSVVVVVVPPPLLVVVLVVVVVVCVVPVVVLVVVVVVLVVCVPDDDDDDDDDDDDDAQAPPVRDHDDPPDDDDDDPVVLQQDCVLQNPCSVPDDPCSQADPVRDGDPVVVVSPCPQHDDPSRNPCPVVSVVVSVVVVSVVSVD

Organism: Thalictrum thalictroides (NCBI:txid46969)